Protein AF-A0A9E3XI10-F1 (afdb_monomer_lite)

Foldseek 3Di:
DPPDPDQDEDEWPQQLVLVLCLFPPLPFQNCVNVCTTCCNVQPPNGAYEYENDDPQQPDPPDPRHPHRDGLSLLSLLVQLLDDHHYDDYPCQAQWAWDADPVRPDIDTDQHCNLSNVLSNLCSVFARAADKAFQLVPFPKQKAWADPQPHHDDCVQFNSFKTWMKHCGDPPGFHKIKIFGQAAQTKMKIWTAADDNGRPAQKWDFSSPQDDDIWGCDPRRIIMDIGGHSGMTIIHHPQDFRQFWFFWDFDDDPVQADPVVLWGDPVCQVVVVEDQFAPQCDPPRVDPRRDGDPGQDPQFNYKKKKFWADPVCNPDDGPWIDIFTQGRNRITAHRNRDHTGTTPDGWDWTWMWIDDPPDDIDIDPGTTTGGRPDDDD

Structure (mmCIF, N/CA/C/O backbone):
data_AF-A0A9E3XI10-F1
#
_entry.id   AF-A0A9E3XI10-F1
#
loop_
_atom_site.group_PDB
_atom_site.id
_atom_site.type_symbol
_atom_site.label_atom_id
_atom_site.label_alt_id
_atom_site.label_comp_id
_atom_site.label_asym_id
_atom_site.label_entity_id
_atom_site.label_seq_id
_atom_site.pdbx_PDB_ins_code
_atom_site.Cartn_x
_atom_site.Cartn_y
_atom_site.Cartn_z
_atom_site.occupancy
_atom_site.B_iso_or_equiv
_atom_site.auth_seq_id
_atom_site.auth_comp_id
_atom_site.auth_asym_id
_atom_site.auth_atom_id
_atom_site.pdbx_PDB_model_num
ATOM 1 N N . ASN A 1 1 ? 25.723 -33.093 -8.032 1.00 36.31 1 ASN A N 1
ATOM 2 C CA . ASN A 1 1 ? 24.784 -33.332 -6.917 1.00 36.31 1 ASN A CA 1
ATOM 3 C C . ASN A 1 1 ? 25.160 -32.481 -5.718 1.00 36.31 1 ASN A C 1
ATOM 5 O O . ASN A 1 1 ? 25.974 -32.899 -4.908 1.00 36.31 1 ASN A O 1
ATOM 9 N N . LEU A 1 2 ? 24.595 -31.275 -5.626 1.00 36.84 2 LEU A N 1
ATOM 10 C CA . LEU A 1 2 ? 24.624 -30.453 -4.414 1.00 36.84 2 LEU A CA 1
ATOM 11 C C . LEU A 1 2 ? 23.559 -31.001 -3.451 1.00 36.84 2 LEU A C 1
ATOM 13 O O . LEU A 1 2 ? 22.459 -30.474 -3.360 1.00 36.84 2 LEU A O 1
ATOM 17 N N . SER A 1 3 ? 23.850 -32.119 -2.787 1.00 43.28 3 SER A N 1
ATOM 18 C CA . SER A 1 3 ? 22.946 -32.763 -1.823 1.00 43.28 3 SER A CA 1
ATOM 19 C C . SER A 1 3 ? 23.157 -32.225 -0.403 1.00 43.28 3 SER A C 1
ATOM 21 O O . SER A 1 3 ? 23.356 -32.988 0.541 1.00 43.28 3 SER A O 1
ATOM 23 N N . GLY A 1 4 ? 23.157 -30.900 -0.252 1.00 38.53 4 GLY A N 1
ATOM 24 C CA . GLY A 1 4 ? 23.108 -30.235 1.048 1.00 38.53 4 GLY A CA 1
ATOM 25 C C . GLY A 1 4 ? 21.675 -29.807 1.342 1.00 38.53 4 GLY A C 1
ATOM 26 O O . GLY A 1 4 ? 21.153 -28.937 0.658 1.00 38.53 4 GLY A O 1
ATOM 27 N N . SER A 1 5 ? 21.046 -30.398 2.361 1.00 44.84 5 SER A N 1
ATOM 28 C CA . SER A 1 5 ? 19.673 -30.120 2.836 1.00 44.84 5 SER A CA 1
ATOM 29 C C . SER A 1 5 ? 19.518 -28.741 3.509 1.00 44.84 5 SER A C 1
ATOM 31 O O . SER A 1 5 ? 18.862 -28.593 4.541 1.00 44.84 5 SER A O 1
ATOM 33 N N . ARG A 1 6 ? 20.154 -27.713 2.956 1.00 45.38 6 ARG A N 1
ATOM 34 C CA . ARG A 1 6 ? 19.951 -26.319 3.331 1.00 45.38 6 ARG A CA 1
ATOM 35 C C . ARG A 1 6 ? 19.653 -25.574 2.040 1.00 45.38 6 ARG A C 1
ATOM 37 O O . ARG A 1 6 ? 20.584 -25.410 1.253 1.00 45.38 6 ARG A O 1
ATOM 44 N N . PRO A 1 7 ? 18.395 -25.181 1.776 1.00 54.25 7 PRO A N 1
ATOM 45 C CA . PRO A 1 7 ? 18.111 -24.357 0.612 1.00 54.25 7 PRO A CA 1
ATOM 46 C C . PRO A 1 7 ? 18.984 -23.105 0.724 1.00 54.25 7 PRO A C 1
ATOM 48 O O . PRO A 1 7 ? 18.876 -22.359 1.697 1.00 54.25 7 PRO A O 1
ATOM 51 N N . MET A 1 8 ? 19.921 -22.930 -0.210 1.00 49.91 8 MET A N 1
ATOM 52 C CA . MET A 1 8 ? 20.654 -21.676 -0.303 1.00 49.91 8 MET A CA 1
ATOM 53 C C . MET A 1 8 ? 19.654 -20.621 -0.743 1.00 49.91 8 MET A C 1
ATOM 55 O O . MET A 1 8 ? 19.027 -20.759 -1.792 1.00 49.91 8 MET A O 1
ATOM 59 N N . THR A 1 9 ? 19.492 -19.600 0.085 1.00 66.00 9 THR A N 1
ATOM 60 C CA . THR A 1 9 ? 18.613 -18.480 -0.207 1.00 66.00 9 THR A CA 1
ATOM 61 C C . THR A 1 9 ? 19.435 -17.374 -0.856 1.00 66.00 9 THR A C 1
ATOM 63 O O . THR A 1 9 ? 20.422 -16.922 -0.277 1.00 66.00 9 THR A O 1
ATOM 66 N N . GLY A 1 10 ? 19.062 -16.961 -2.067 1.00 78.81 10 GLY A N 1
ATOM 67 C CA . GLY A 1 10 ? 19.699 -15.850 -2.777 1.00 78.81 10 GLY A CA 1
ATOM 68 C C . GLY A 1 10 ? 18.879 -14.567 -2.661 1.00 78.81 10 GLY A C 1
ATOM 69 O O . GLY A 1 10 ? 17.649 -14.624 -2.694 1.00 78.81 10 GLY A O 1
ATOM 70 N N . PHE A 1 11 ? 19.553 -13.420 -2.551 1.00 89.00 11 PHE A N 1
ATOM 71 C CA . PHE A 1 11 ? 18.906 -12.119 -2.728 1.00 89.00 11 PHE A CA 1
ATOM 72 C C . PHE A 1 11 ? 18.523 -11.920 -4.196 1.00 89.00 11 PHE A C 1
ATOM 74 O O . PHE A 1 11 ? 19.356 -12.080 -5.092 1.00 89.00 11 PHE A O 1
ATOM 81 N N . ASP A 1 12 ? 17.268 -11.558 -4.439 1.00 92.25 12 ASP A N 1
ATOM 82 C CA . ASP A 1 12 ? 16.704 -11.420 -5.780 1.00 92.25 12 ASP A CA 1
ATOM 83 C C . ASP A 1 12 ? 17.041 -10.062 -6.416 1.00 92.25 12 ASP A C 1
ATOM 85 O O . ASP A 1 12 ? 16.197 -9.177 -6.558 1.00 92.25 12 ASP A O 1
ATOM 89 N N . PHE A 1 13 ? 18.313 -9.880 -6.782 1.00 92.50 13 PHE A N 1
ATOM 90 C CA . PHE A 1 13 ? 18.765 -8.698 -7.523 1.00 92.50 13 PHE A CA 1
ATOM 91 C C . PHE A 1 13 ? 18.054 -8.512 -8.876 1.00 92.50 13 PHE A C 1
ATOM 93 O O . PHE A 1 13 ? 17.719 -7.370 -9.195 1.00 92.50 13 PHE A O 1
ATOM 100 N N . PRO A 1 14 ? 17.787 -9.568 -9.678 1.00 93.38 14 PRO A N 1
ATOM 101 C CA . PRO A 1 14 ? 17.002 -9.416 -10.900 1.00 93.38 14 PRO A CA 1
ATOM 102 C C . PRO A 1 14 ? 15.619 -8.804 -10.648 1.00 93.38 14 PRO A C 1
ATOM 104 O O . PRO A 1 14 ? 15.216 -7.908 -11.389 1.00 93.38 14 PRO A O 1
ATOM 107 N N . LEU A 1 15 ? 14.916 -9.228 -9.588 1.00 95.06 15 LEU A N 1
ATOM 108 C CA . LEU A 1 15 ? 13.649 -8.606 -9.204 1.00 95.06 15 LEU A CA 1
ATOM 109 C C . LEU A 1 15 ? 13.849 -7.158 -8.755 1.00 95.06 15 LEU A C 1
ATOM 111 O O . LEU A 1 15 ? 13.103 -6.292 -9.198 1.00 95.06 15 LEU A O 1
ATOM 115 N N . PHE A 1 16 ? 14.855 -6.880 -7.921 1.00 95.56 16 PHE A N 1
ATOM 116 C CA . PHE A 1 16 ? 15.160 -5.519 -7.473 1.00 95.56 16 PHE A CA 1
ATOM 117 C C . PHE A 1 16 ? 15.309 -4.540 -8.650 1.00 95.56 16 PHE A C 1
ATOM 119 O O . PHE A 1 16 ? 14.675 -3.486 -8.646 1.00 95.56 16 PHE A O 1
ATOM 126 N N . TYR A 1 17 ? 16.077 -4.891 -9.688 1.00 95.50 17 TYR A N 1
ATOM 127 C CA . TYR A 1 17 ? 16.241 -4.018 -10.856 1.00 95.50 17 TYR A CA 1
ATOM 128 C C . TYR A 1 17 ? 14.935 -3.819 -11.636 1.00 95.50 17 TYR A C 1
ATOM 130 O O . TYR A 1 17 ? 14.673 -2.717 -12.110 1.00 95.50 17 TYR A O 1
ATOM 138 N N . ALA A 1 18 ? 14.087 -4.845 -11.734 1.00 96.81 18 ALA A N 1
ATOM 139 C CA . ALA A 1 18 ? 12.782 -4.713 -12.377 1.00 96.81 18 ALA A CA 1
ATOM 140 C C . ALA A 1 18 ? 11.815 -3.832 -11.562 1.00 96.81 18 ALA A C 1
ATOM 142 O O . ALA A 1 18 ? 11.109 -3.000 -12.129 1.00 96.81 18 ALA A O 1
ATOM 143 N N . LEU A 1 19 ? 11.819 -3.962 -10.229 1.00 97.56 19 LEU A N 1
ATOM 144 C CA . LEU A 1 19 ? 11.053 -3.092 -9.331 1.00 97.56 19 LEU A CA 1
ATOM 145 C C . LEU A 1 19 ? 11.545 -1.647 -9.398 1.00 97.56 19 LEU A C 1
ATOM 147 O O . LEU A 1 19 ? 10.732 -0.728 -9.365 1.00 97.56 19 LEU A O 1
ATOM 151 N N . LYS A 1 20 ? 12.857 -1.438 -9.544 1.00 95.44 20 LYS A N 1
ATOM 152 C CA . LYS A 1 20 ? 13.411 -0.106 -9.767 1.00 95.44 20 LYS A CA 1
ATOM 153 C C . LYS A 1 20 ? 12.868 0.515 -11.051 1.00 95.44 20 LYS A C 1
ATOM 155 O O . LYS A 1 20 ? 12.393 1.645 -11.001 1.00 95.44 20 LYS A O 1
ATOM 160 N N . GLU A 1 21 ? 12.909 -0.202 -12.173 1.00 97.00 21 GLU A N 1
ATOM 161 C CA . GLU A 1 21 ? 12.341 0.302 -13.428 1.00 97.00 21 GLU A CA 1
ATOM 162 C C . GLU A 1 21 ? 10.844 0.611 -13.279 1.00 97.00 21 GLU A C 1
ATOM 164 O O . GLU A 1 21 ? 10.408 1.692 -13.659 1.00 97.00 21 GLU A O 1
ATOM 169 N N . MET A 1 22 ? 10.063 -0.266 -12.640 1.00 97.56 22 MET A N 1
ATOM 170 C CA . MET A 1 22 ? 8.644 -0.003 -12.361 1.00 97.56 22 MET A CA 1
ATOM 171 C C . MET A 1 22 ? 8.425 1.301 -11.582 1.00 97.56 22 MET A C 1
ATOM 173 O O . MET A 1 22 ? 7.494 2.050 -11.874 1.00 97.56 22 MET A O 1
ATOM 177 N N . CYS A 1 23 ? 9.247 1.547 -10.567 1.00 96.25 23 CYS A N 1
ATOM 178 C CA . CYS A 1 23 ? 9.077 2.669 -9.656 1.00 96.25 23 CYS A CA 1
ATOM 179 C C . CYS A 1 23 ? 9.590 4.002 -10.222 1.00 96.25 23 CYS A C 1
ATOM 181 O O . CYS A 1 23 ? 8.925 5.028 -10.057 1.00 96.25 23 CYS A O 1
ATOM 183 N N . ASP A 1 24 ? 10.757 3.988 -10.873 1.00 94.44 24 ASP A N 1
ATOM 184 C CA . ASP A 1 24 ? 11.492 5.192 -11.277 1.00 94.44 24 ASP A CA 1
ATOM 185 C C . ASP A 1 24 ? 11.338 5.548 -12.762 1.00 94.44 24 ASP A C 1
ATOM 187 O O . ASP A 1 24 ? 11.546 6.704 -13.133 1.00 94.44 24 ASP A O 1
ATOM 191 N N . ASN A 1 25 ? 10.980 4.591 -13.623 1.00 95.25 25 ASN A N 1
ATOM 192 C CA . ASN A 1 25 ? 10.837 4.806 -15.061 1.00 95.25 25 ASN A CA 1
ATOM 193 C C . ASN A 1 25 ? 9.353 4.836 -15.456 1.00 95.25 25 ASN A C 1
ATOM 195 O O . ASN A 1 25 ? 8.700 3.806 -15.617 1.00 95.25 25 ASN A O 1
ATOM 199 N N . SER A 1 26 ? 8.823 6.038 -15.699 1.00 91.62 26 SER A N 1
ATOM 200 C CA . SER A 1 26 ? 7.421 6.244 -16.101 1.00 91.62 26 SER A CA 1
ATOM 201 C C . SER A 1 26 ? 7.040 5.553 -17.419 1.00 91.62 26 SER A C 1
ATOM 203 O O . SER A 1 26 ? 5.854 5.319 -17.674 1.00 91.62 26 SER A O 1
ATOM 205 N N . GLY A 1 27 ? 8.022 5.201 -18.256 1.00 93.81 27 GLY A N 1
ATOM 206 C CA . GLY A 1 27 ? 7.844 4.466 -19.507 1.00 93.81 27 GLY A CA 1
ATOM 207 C C . GLY A 1 27 ? 7.869 2.943 -19.362 1.00 93.81 27 GLY A C 1
ATOM 208 O O . GLY A 1 27 ? 7.597 2.258 -20.346 1.00 93.81 27 GLY A O 1
ATOM 209 N N . TYR A 1 28 ? 8.172 2.403 -18.178 1.00 96.38 28 TYR A N 1
ATOM 210 C CA . TYR A 1 28 ? 8.256 0.959 -17.972 1.00 96.38 28 TYR A CA 1
ATOM 211 C C . TYR A 1 28 ? 6.901 0.272 -18.202 1.00 96.38 28 TYR A C 1
ATOM 213 O O . TYR A 1 28 ? 5.849 0.765 -17.778 1.00 96.38 28 TYR A O 1
ATOM 221 N N . ASP A 1 29 ? 6.940 -0.876 -18.884 1.00 96.88 29 ASP A N 1
ATOM 222 C CA . ASP A 1 29 ? 5.800 -1.779 -19.033 1.00 96.88 29 ASP A CA 1
ATOM 223 C C . ASP A 1 29 ? 5.792 -2.758 -17.858 1.00 96.88 29 ASP A C 1
ATOM 225 O O . ASP A 1 29 ? 6.605 -3.685 -17.790 1.00 96.88 29 ASP A O 1
ATOM 229 N N . ILE A 1 30 ? 4.857 -2.559 -16.927 1.00 97.00 30 ILE A N 1
ATOM 230 C CA . ILE A 1 30 ? 4.807 -3.318 -15.672 1.00 97.00 30 ILE A CA 1
ATOM 231 C C . ILE A 1 30 ? 4.579 -4.822 -15.882 1.00 97.00 30 ILE A C 1
ATOM 233 O O . ILE A 1 30 ? 4.886 -5.631 -15.005 1.00 97.00 30 ILE A O 1
ATOM 237 N N . ARG A 1 31 ? 4.098 -5.245 -17.057 1.00 94.88 31 ARG A N 1
ATOM 238 C CA . ARG A 1 31 ? 3.932 -6.670 -17.382 1.00 94.88 31 ARG A CA 1
ATOM 239 C C . ARG A 1 31 ? 5.270 -7.406 -17.453 1.00 94.88 31 ARG A C 1
ATOM 241 O O . ARG A 1 31 ? 5.303 -8.617 -17.260 1.00 94.88 31 ARG A O 1
ATOM 248 N N . GLY A 1 32 ? 6.387 -6.688 -17.605 1.00 95.12 32 GLY A N 1
ATOM 249 C CA . GLY A 1 32 ? 7.729 -7.254 -17.434 1.00 95.12 32 GLY A CA 1
ATOM 250 C C . GLY A 1 32 ? 7.936 -7.945 -16.077 1.00 95.12 32 GLY A C 1
ATOM 251 O O . GLY A 1 32 ? 8.740 -8.873 -15.976 1.00 95.12 32 GLY A O 1
ATOM 252 N N . LEU A 1 33 ? 7.157 -7.577 -15.051 1.00 95.69 33 LEU A N 1
ATOM 253 C CA . LEU A 1 33 ? 7.197 -8.216 -13.736 1.00 95.69 33 LEU A CA 1
ATOM 254 C C . LEU A 1 33 ? 6.604 -9.629 -13.699 1.00 95.69 33 LEU A C 1
ATOM 256 O O . LEU A 1 33 ? 6.873 -10.359 -12.748 1.00 95.69 33 LEU A O 1
ATOM 260 N N . HIS A 1 34 ? 5.824 -10.057 -14.701 1.00 93.69 34 HIS A N 1
ATOM 261 C CA . HIS A 1 34 ? 5.280 -11.426 -14.753 1.00 93.69 34 HIS A CA 1
ATOM 262 C C . HIS A 1 34 ? 6.377 -12.493 -14.745 1.00 93.69 34 HIS A C 1
ATOM 264 O O . HIS A 1 34 ? 6.175 -13.583 -14.216 1.00 93.69 34 HIS A O 1
ATOM 270 N N . SER A 1 35 ? 7.538 -12.161 -15.306 1.00 90.94 35 SER A N 1
ATOM 271 C CA . SER A 1 35 ? 8.701 -13.040 -15.419 1.00 90.94 35 SER A CA 1
ATOM 272 C C . SER A 1 35 ? 9.944 -12.496 -14.710 1.00 90.94 35 SER A C 1
ATOM 274 O O . SER A 1 35 ? 11.033 -13.033 -14.903 1.00 90.94 35 SER A O 1
ATOM 276 N N . ALA A 1 36 ? 9.818 -11.424 -13.921 1.00 92.38 36 ALA A N 1
ATOM 277 C CA . ALA A 1 36 ? 10.952 -10.832 -13.222 1.00 92.38 36 ALA A CA 1
ATOM 278 C C . ALA A 1 36 ? 11.334 -11.631 -11.969 1.00 92.38 36 ALA A C 1
ATOM 280 O O . ALA A 1 36 ? 10.481 -12.145 -11.246 1.00 92.38 36 ALA A O 1
ATOM 281 N N . GLY A 1 37 ? 12.634 -11.664 -11.684 1.00 89.56 37 GLY A N 1
ATOM 282 C CA . GLY A 1 37 ? 13.175 -12.279 -10.479 1.00 89.56 37 GLY A CA 1
ATOM 283 C C . GLY A 1 37 ? 13.562 -13.746 -10.618 1.00 89.56 37 GLY A C 1
ATOM 284 O O . GLY A 1 37 ? 13.490 -14.358 -11.684 1.00 89.56 37 GLY A O 1
ATOM 285 N N . LEU A 1 38 ? 13.996 -14.321 -9.503 1.00 87.50 38 LEU A N 1
ATOM 286 C CA . LEU A 1 38 ? 14.421 -15.715 -9.409 1.00 87.50 38 LEU A CA 1
ATOM 287 C C . LEU A 1 38 ? 13.230 -16.669 -9.258 1.00 87.50 38 LEU A C 1
ATOM 289 O O . LEU A 1 38 ? 13.326 -17.828 -9.661 1.00 87.50 38 LEU A O 1
ATOM 293 N N . TYR A 1 39 ? 12.099 -16.206 -8.714 1.00 85.06 39 TYR A N 1
ATOM 294 C CA . TYR A 1 39 ? 10.929 -17.065 -8.506 1.00 85.06 39 TYR A CA 1
ATOM 295 C C . TYR A 1 39 ? 10.365 -17.648 -9.817 1.00 85.06 39 TYR A C 1
ATOM 297 O O . TYR A 1 39 ? 10.202 -18.866 -9.875 1.00 85.06 39 TYR A O 1
ATOM 305 N N . PRO A 1 40 ? 10.145 -16.877 -10.903 1.00 82.38 40 PRO A N 1
ATOM 306 C CA . PRO A 1 40 ? 9.696 -17.453 -12.176 1.00 82.38 40 PRO A CA 1
ATOM 307 C C . PRO A 1 40 ? 10.689 -18.447 -12.802 1.00 82.38 40 PRO A C 1
ATOM 309 O O . PRO A 1 40 ? 10.275 -19.335 -13.542 1.00 82.38 40 PRO A O 1
ATOM 312 N N . LEU A 1 41 ? 11.989 -18.318 -12.507 1.00 78.88 41 LEU A N 1
ATOM 313 C CA . LEU A 1 41 ? 13.039 -19.181 -13.063 1.00 78.88 41 LEU A CA 1
ATOM 314 C C . LEU A 1 41 ? 13.137 -20.540 -12.360 1.00 78.88 41 LEU A C 1
ATOM 316 O O . LEU A 1 41 ? 13.444 -21.542 -13.002 1.00 78.88 41 LEU A O 1
ATOM 320 N N . TYR A 1 42 ? 12.904 -20.576 -11.048 1.00 77.50 42 TYR A N 1
ATOM 321 C CA . TYR A 1 42 ? 13.177 -21.758 -10.221 1.00 77.50 42 TYR A CA 1
ATOM 322 C C . TYR A 1 42 ? 11.957 -22.275 -9.437 1.00 77.50 42 TYR A C 1
ATOM 324 O O . TYR A 1 42 ? 12.013 -23.352 -8.836 1.00 77.50 42 TYR A O 1
ATOM 332 N N . GLY A 1 43 ? 10.845 -21.537 -9.449 1.00 71.50 43 GLY A N 1
ATOM 333 C CA . GLY A 1 43 ? 9.596 -21.884 -8.778 1.00 71.50 43 GLY A CA 1
ATOM 334 C C . GLY A 1 43 ? 9.732 -22.025 -7.260 1.00 71.50 43 GLY A C 1
ATOM 335 O O . GLY A 1 43 ? 10.608 -21.446 -6.621 1.00 71.50 43 GLY A O 1
ATOM 336 N N . SER A 1 44 ? 8.865 -22.847 -6.665 1.00 64.50 44 SER A N 1
ATOM 337 C CA . SER A 1 44 ? 8.853 -23.139 -5.223 1.00 64.50 44 SER A CA 1
ATOM 338 C C . SER A 1 44 ? 10.014 -24.026 -4.744 1.00 64.50 44 SER A C 1
ATOM 340 O O . SER A 1 44 ? 10.059 -24.384 -3.570 1.00 64.50 44 SER A O 1
ATOM 342 N N . GLY A 1 45 ? 10.929 -24.426 -5.638 1.00 58.62 45 GLY A N 1
ATOM 343 C CA . GLY A 1 45 ? 12.057 -25.316 -5.339 1.00 58.62 45 GLY A CA 1
ATOM 344 C C . GLY A 1 45 ? 13.266 -24.627 -4.696 1.00 58.62 45 GLY A C 1
ATOM 345 O O . GLY A 1 45 ? 14.200 -25.309 -4.274 1.00 58.62 45 GLY A O 1
ATOM 346 N N . VAL A 1 46 ? 13.260 -23.295 -4.602 1.00 63.50 46 VAL A N 1
ATOM 347 C CA . VAL A 1 46 ? 14.311 -22.492 -3.963 1.00 63.50 46 VAL A CA 1
ATOM 348 C C . VAL A 1 46 ? 13.701 -21.441 -3.048 1.00 63.50 46 VAL A C 1
ATOM 350 O O . VAL A 1 46 ? 12.690 -20.817 -3.368 1.00 63.50 46 VAL A O 1
ATOM 353 N N . ASN A 1 47 ? 14.350 -21.207 -1.909 1.00 72.06 47 ASN A N 1
ATOM 354 C CA . ASN A 1 47 ? 14.037 -20.045 -1.092 1.00 72.06 47 ASN A CA 1
ATOM 355 C C . ASN A 1 47 ? 14.629 -18.814 -1.785 1.00 72.06 47 ASN A C 1
ATOM 357 O O . ASN A 1 47 ? 15.839 -18.727 -1.983 1.00 72.06 47 ASN A O 1
ATOM 361 N N . VAL A 1 48 ? 13.779 -17.867 -2.164 1.00 85.19 48 VAL A N 1
ATOM 362 C CA . VAL A 1 48 ? 14.188 -16.587 -2.752 1.00 85.19 48 VAL A CA 1
ATOM 363 C C . VAL A 1 48 ? 13.974 -15.502 -1.707 1.00 85.19 48 VAL A C 1
ATOM 365 O O . VAL A 1 48 ? 12.875 -15.399 -1.163 1.00 85.19 48 VAL A O 1
ATOM 368 N N . THR A 1 49 ? 15.000 -14.698 -1.426 1.00 89.44 49 THR A N 1
ATOM 369 C CA . THR A 1 49 ? 14.852 -13.507 -0.584 1.00 89.44 49 THR A CA 1
ATOM 370 C C . THR A 1 49 ? 14.643 -12.291 -1.469 1.00 89.44 49 THR A C 1
ATOM 372 O O . THR A 1 49 ? 15.566 -11.826 -2.137 1.00 89.44 49 THR A O 1
ATOM 375 N N . THR A 1 50 ? 13.432 -11.751 -1.454 1.00 92.81 50 THR A N 1
ATOM 376 C CA . THR A 1 50 ? 13.078 -10.530 -2.178 1.00 92.81 50 THR A CA 1
ATOM 377 C C . THR A 1 50 ? 13.326 -9.315 -1.289 1.00 92.81 50 THR A C 1
ATOM 379 O O . THR A 1 50 ? 13.071 -9.353 -0.085 1.00 92.81 50 THR A O 1
ATOM 382 N N . PHE A 1 51 ? 13.819 -8.221 -1.858 1.00 94.94 51 PHE A N 1
ATOM 383 C CA . PHE A 1 51 ? 14.113 -6.992 -1.124 1.00 94.94 51 PHE A CA 1
ATOM 384 C C . PHE A 1 51 ? 13.872 -5.775 -2.019 1.00 94.94 51 PHE A C 1
ATOM 386 O O . PHE A 1 51 ? 13.895 -5.893 -3.243 1.00 94.94 51 PHE A O 1
ATOM 393 N N . VAL A 1 52 ? 13.641 -4.619 -1.396 1.00 95.00 52 VAL A N 1
ATOM 394 C CA . VAL A 1 52 ? 13.514 -3.331 -2.097 1.00 95.00 52 VAL A CA 1
ATOM 395 C C . VAL A 1 52 ? 14.810 -2.539 -1.989 1.00 95.00 52 VAL A C 1
ATOM 397 O O . VAL A 1 52 ? 15.337 -2.089 -2.994 1.00 95.00 52 VAL A O 1
ATOM 400 N N . HIS A 1 53 ? 15.373 -2.437 -0.787 1.00 93.00 53 HIS A N 1
ATOM 401 C CA . HIS A 1 53 ? 16.683 -1.845 -0.548 1.00 93.00 53 HIS A CA 1
ATOM 402 C C . HIS A 1 53 ? 17.514 -2.688 0.416 1.00 93.00 53 HIS A C 1
ATOM 404 O O . HIS A 1 53 ? 17.016 -3.551 1.138 1.00 93.00 53 HIS A O 1
ATOM 410 N N . ASN A 1 54 ? 18.812 -2.417 0.420 1.00 89.75 54 ASN A N 1
ATOM 411 C CA . ASN A 1 54 ? 19.764 -2.852 1.425 1.00 89.75 54 ASN A CA 1
ATOM 412 C C . ASN A 1 54 ? 20.845 -1.767 1.571 1.00 89.75 54 ASN A C 1
ATOM 414 O O . ASN A 1 54 ? 20.851 -0.777 0.840 1.00 89.75 54 ASN A O 1
ATOM 418 N N . HIS A 1 55 ? 21.784 -1.959 2.490 1.00 86.00 55 HIS A N 1
ATOM 419 C CA . HIS A 1 55 ? 22.843 -0.985 2.757 1.00 86.00 55 HIS A CA 1
ATOM 420 C C . HIS A 1 55 ? 23.793 -0.718 1.570 1.00 86.00 55 HIS A C 1
ATOM 422 O O . HIS A 1 55 ? 24.448 0.327 1.564 1.00 86.00 55 HIS A O 1
ATOM 428 N N . ASP A 1 56 ? 23.847 -1.622 0.586 1.00 83.19 56 ASP A N 1
ATOM 429 C CA . ASP A 1 56 ? 24.690 -1.522 -0.608 1.00 83.19 56 ASP A CA 1
ATOM 430 C C . ASP A 1 56 ? 23.996 -0.812 -1.773 1.00 83.19 56 ASP A C 1
ATOM 432 O O . ASP A 1 56 ? 24.673 -0.222 -2.607 1.00 83.19 56 ASP A O 1
ATOM 436 N N . VAL A 1 57 ? 22.663 -0.835 -1.861 1.00 85.88 57 VAL A N 1
ATOM 437 C CA . VAL A 1 57 ? 21.920 -0.105 -2.910 1.00 85.88 57 VAL A CA 1
ATOM 438 C C . VAL A 1 57 ? 21.368 1.235 -2.418 1.00 85.88 57 VAL A C 1
ATOM 440 O O . VAL A 1 57 ? 21.152 2.137 -3.222 1.00 85.88 57 VAL A O 1
ATOM 443 N N . PHE A 1 58 ? 21.182 1.398 -1.104 1.00 78.12 58 PHE A N 1
ATOM 444 C CA . PHE A 1 58 ? 20.536 2.548 -0.465 1.00 78.12 58 PHE A CA 1
ATOM 445 C C . PHE A 1 58 ? 21.445 3.779 -0.307 1.00 78.12 58 PHE A C 1
ATOM 447 O O . PHE A 1 58 ? 21.652 4.282 0.795 1.00 78.12 58 PHE A O 1
ATOM 454 N N . ARG A 1 59 ? 22.048 4.295 -1.378 1.00 73.38 59 ARG A N 1
ATOM 455 C CA . ARG A 1 59 ? 22.790 5.567 -1.290 1.00 73.38 59 ARG A CA 1
ATOM 456 C C . ARG A 1 59 ? 22.632 6.369 -2.581 1.00 73.38 59 ARG A C 1
ATOM 458 O O . ARG A 1 59 ? 23.000 5.870 -3.629 1.00 73.38 59 ARG A O 1
ATOM 465 N N . PRO A 1 60 ? 22.127 7.607 -2.548 1.00 66.69 60 PRO A N 1
ATOM 466 C CA . PRO A 1 60 ? 21.955 8.398 -3.770 1.00 66.69 60 PRO A CA 1
ATOM 467 C C . PRO A 1 60 ? 23.225 9.154 -4.216 1.00 66.69 60 PRO A C 1
ATOM 469 O O . PRO A 1 60 ? 23.206 9.810 -5.249 1.00 66.69 60 PRO A O 1
ATOM 472 N N . TYR A 1 61 ? 24.320 9.079 -3.451 1.00 64.88 61 TYR A N 1
ATOM 473 C CA . TYR A 1 61 ? 25.486 9.975 -3.580 1.00 64.88 61 TYR A CA 1
ATOM 474 C C . TYR A 1 61 ? 26.616 9.475 -4.475 1.00 64.88 61 TYR A C 1
ATOM 476 O O . TYR A 1 61 ? 27.596 10.180 -4.700 1.00 64.88 61 TYR A O 1
ATOM 484 N N . THR A 1 62 ? 26.552 8.231 -4.942 1.00 63.62 62 THR A N 1
ATOM 485 C CA . THR A 1 62 ? 27.580 7.705 -5.841 1.00 63.62 62 THR A CA 1
ATOM 486 C C . THR A 1 62 ? 26.923 6.964 -6.988 1.00 63.62 62 THR A C 1
ATOM 488 O O . THR A 1 62 ? 25.887 6.326 -6.823 1.00 63.62 62 THR A O 1
ATOM 491 N N . SER A 1 63 ? 27.562 7.000 -8.153 1.00 62.94 63 SER A N 1
ATOM 492 C CA . SER A 1 63 ? 27.125 6.267 -9.345 1.00 62.94 63 SER A CA 1
ATOM 493 C C . SER A 1 63 ? 27.174 4.739 -9.190 1.00 62.94 63 SER A C 1
ATOM 495 O O . SER A 1 63 ? 26.683 4.028 -10.062 1.00 62.94 63 SER A O 1
ATOM 497 N N . ALA A 1 64 ? 27.764 4.225 -8.104 1.00 63.72 64 ALA A N 1
ATOM 498 C CA . ALA A 1 64 ? 27.820 2.797 -7.795 1.00 63.72 64 ALA A CA 1
ATOM 499 C C . ALA A 1 64 ? 26.575 2.292 -7.043 1.00 63.72 64 ALA A C 1
ATOM 501 O O . ALA A 1 64 ? 26.351 1.084 -6.972 1.00 63.72 64 ALA A O 1
ATOM 502 N N . HIS A 1 65 ? 25.771 3.197 -6.486 1.00 75.38 65 HIS A N 1
ATOM 503 C CA . HIS A 1 65 ? 24.575 2.881 -5.718 1.00 75.38 65 HIS A CA 1
ATOM 504 C C . HIS A 1 65 ? 23.334 3.276 -6.519 1.00 75.38 65 HIS A C 1
ATOM 506 O O . HIS A 1 65 ? 23.324 4.290 -7.212 1.00 75.38 65 HIS A O 1
ATOM 512 N N . ASN A 1 66 ? 22.292 2.447 -6.467 1.00 79.81 66 ASN A N 1
ATOM 513 C CA . ASN A 1 66 ? 21.163 2.576 -7.384 1.00 79.81 66 ASN A CA 1
ATOM 514 C C . ASN A 1 66 ? 19.810 2.450 -6.669 1.00 79.81 66 ASN A C 1
ATOM 516 O O . ASN A 1 66 ? 19.060 1.524 -6.975 1.00 79.81 66 ASN A O 1
ATOM 520 N N . PRO A 1 67 ? 19.495 3.327 -5.698 1.00 88.69 67 PRO A N 1
ATOM 521 C CA . PRO A 1 67 ? 18.255 3.224 -4.940 1.00 88.69 67 PRO A CA 1
ATOM 522 C C . PRO A 1 67 ? 17.038 3.479 -5.835 1.00 88.69 67 PRO A C 1
ATOM 524 O O . PRO A 1 67 ? 17.123 4.203 -6.828 1.00 88.69 67 PRO A O 1
ATOM 527 N N . ILE A 1 68 ? 15.907 2.897 -5.461 1.00 91.25 68 ILE A N 1
ATOM 528 C CA . ILE A 1 68 ? 14.575 3.311 -5.888 1.00 91.25 68 ILE A CA 1
ATOM 529 C C . ILE A 1 68 ? 14.255 4.635 -5.193 1.00 91.25 68 ILE A C 1
ATOM 531 O O . ILE A 1 68 ? 14.316 4.725 -3.965 1.00 91.25 68 ILE A O 1
ATOM 535 N N . V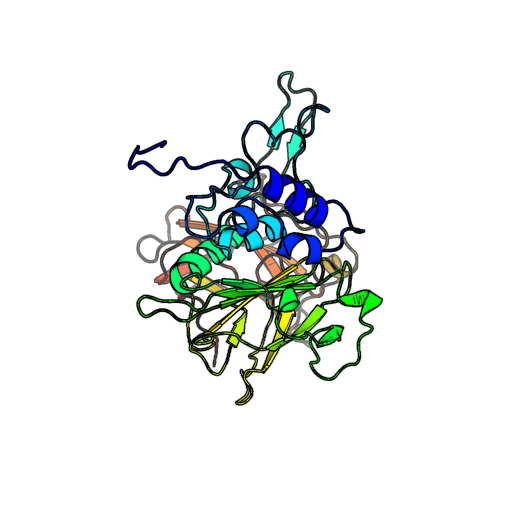AL A 1 69 ? 13.935 5.669 -5.967 1.00 86.81 69 VAL A N 1
ATOM 536 C CA . VAL A 1 69 ? 13.761 7.037 -5.443 1.00 86.81 69 VAL A CA 1
ATOM 537 C C . VAL A 1 69 ? 12.325 7.541 -5.550 1.00 86.81 69 VAL A C 1
ATOM 539 O O . VAL A 1 69 ? 11.933 8.416 -4.782 1.00 86.81 69 VAL A O 1
ATOM 542 N N . ASN A 1 70 ? 11.522 6.960 -6.437 1.00 89.38 70 ASN A N 1
ATOM 543 C CA . ASN A 1 70 ? 10.111 7.276 -6.618 1.00 89.38 70 ASN A CA 1
ATOM 544 C C . ASN A 1 70 ? 9.240 6.068 -6.268 1.00 89.38 70 ASN A C 1
ATOM 546 O O . ASN A 1 70 ? 9.683 4.930 -6.355 1.00 89.38 70 ASN A O 1
ATOM 550 N N . ASN A 1 71 ? 7.983 6.308 -5.881 1.00 91.75 71 ASN A N 1
ATOM 551 C CA . ASN A 1 71 ? 6.941 5.276 -5.764 1.00 91.75 71 ASN A CA 1
ATOM 552 C C . ASN A 1 71 ? 7.346 4.015 -4.966 1.00 91.75 71 ASN A C 1
ATOM 554 O O . ASN A 1 71 ? 6.851 2.919 -5.224 1.00 91.75 71 ASN A O 1
ATOM 558 N N . LEU A 1 72 ? 8.226 4.165 -3.969 1.00 92.62 72 LEU A N 1
ATOM 559 C CA . LEU A 1 72 ? 8.844 3.066 -3.214 1.00 92.62 72 LEU A CA 1
ATOM 560 C C . LEU A 1 72 ? 7.821 2.083 -2.617 1.00 92.62 72 LEU A C 1
ATOM 562 O O . LEU A 1 72 ? 8.075 0.881 -2.528 1.00 92.62 72 LEU A O 1
ATOM 566 N N . ALA A 1 73 ? 6.640 2.583 -2.247 1.00 94.06 73 ALA A N 1
ATOM 567 C CA . ALA A 1 73 ? 5.554 1.774 -1.709 1.00 94.06 73 ALA A CA 1
ATOM 568 C C . ALA A 1 73 ? 5.054 0.695 -2.692 1.00 94.06 73 ALA A C 1
ATOM 570 O O . ALA A 1 73 ? 4.663 -0.382 -2.243 1.00 94.06 73 ALA A O 1
ATOM 571 N N . LEU A 1 74 ? 5.131 0.923 -4.013 1.00 97.56 74 LEU A N 1
ATOM 572 C CA . LEU A 1 74 ? 4.761 -0.074 -5.028 1.00 97.56 74 LEU A CA 1
ATOM 573 C C . LEU A 1 74 ? 5.670 -1.310 -4.964 1.00 97.56 74 LEU A C 1
ATOM 575 O O . LEU A 1 74 ? 5.197 -2.443 -5.059 1.00 97.56 74 LEU A O 1
ATOM 579 N N . ALA A 1 75 ? 6.976 -1.106 -4.758 1.00 97.75 75 ALA A N 1
ATOM 580 C CA . ALA A 1 75 ? 7.940 -2.197 -4.641 1.00 97.75 75 ALA A CA 1
ATOM 581 C C . ALA A 1 75 ? 7.687 -3.048 -3.384 1.00 97.75 75 ALA A C 1
ATOM 583 O O . ALA A 1 75 ? 7.747 -4.277 -3.448 1.00 97.75 75 ALA A O 1
ATOM 584 N N . TYR A 1 76 ? 7.337 -2.411 -2.260 1.00 98.06 76 TYR A N 1
ATOM 585 C CA . TYR A 1 76 ? 6.940 -3.123 -1.041 1.00 98.06 76 TYR A CA 1
ATOM 586 C C . TYR A 1 76 ? 5.617 -3.872 -1.202 1.00 98.06 76 TYR A C 1
ATOM 588 O O . TYR A 1 76 ? 5.526 -5.018 -0.760 1.00 98.06 76 TYR A O 1
ATOM 596 N N . ALA A 1 77 ? 4.625 -3.272 -1.869 1.00 98.12 77 ALA A N 1
ATOM 597 C CA . ALA A 1 77 ? 3.365 -3.940 -2.186 1.00 98.12 77 ALA A CA 1
ATOM 598 C C . ALA A 1 77 ? 3.602 -5.229 -2.980 1.00 98.12 77 ALA A C 1
ATOM 600 O O . ALA A 1 77 ? 3.021 -6.261 -2.646 1.00 98.12 77 ALA A O 1
ATOM 601 N N . PHE A 1 78 ? 4.518 -5.206 -3.954 1.00 98.12 78 PHE A N 1
ATOM 602 C CA . PHE A 1 78 ? 4.929 -6.399 -4.692 1.00 98.12 78 PHE A CA 1
ATOM 603 C C . PHE A 1 78 ? 5.572 -7.439 -3.763 1.00 98.12 78 PHE A C 1
ATOM 605 O O . PHE A 1 78 ? 5.016 -8.510 -3.536 1.00 98.12 78 PHE A O 1
ATOM 612 N N . ILE A 1 79 ? 6.718 -7.142 -3.140 1.00 96.56 79 ILE A N 1
ATOM 613 C CA . ILE A 1 79 ? 7.453 -8.189 -2.407 1.00 96.56 79 ILE A CA 1
ATOM 614 C C . ILE A 1 79 ? 6.666 -8.766 -1.215 1.00 96.56 79 ILE A C 1
ATOM 616 O O . ILE A 1 79 ? 6.862 -9.927 -0.860 1.00 96.56 79 ILE A O 1
ATOM 620 N N . LEU A 1 80 ? 5.757 -7.991 -0.608 1.00 96.56 80 LEU A N 1
ATOM 621 C CA . LEU A 1 80 ? 4.943 -8.441 0.524 1.00 96.56 80 LEU A CA 1
ATOM 622 C C . LEU A 1 80 ? 3.687 -9.219 0.109 1.00 96.56 80 LEU A C 1
ATOM 624 O O . LEU A 1 80 ? 3.167 -9.964 0.939 1.00 96.56 80 LEU A O 1
ATOM 628 N N . THR A 1 81 ? 3.247 -9.153 -1.149 1.00 96.12 81 THR A N 1
ATOM 629 C CA . THR A 1 81 ? 2.103 -9.941 -1.662 1.00 96.12 81 THR A CA 1
ATOM 630 C C . THR A 1 81 ? 2.531 -11.156 -2.499 1.00 96.12 81 THR A C 1
ATOM 632 O O . THR A 1 81 ? 1.740 -12.073 -2.745 1.00 96.12 81 THR A O 1
ATOM 635 N N . HIS A 1 82 ? 3.816 -11.250 -2.847 1.00 93.25 82 HIS A N 1
ATOM 636 C CA . HIS A 1 82 ? 4.364 -12.329 -3.671 1.00 93.25 82 HIS A CA 1
ATOM 637 C C . HIS A 1 82 ? 5.026 -13.462 -2.863 1.00 93.25 82 HIS A C 1
ATOM 639 O O . HIS A 1 82 ? 5.311 -13.316 -1.663 1.00 93.25 82 HIS A O 1
ATOM 645 N N . PRO A 1 83 ? 5.244 -14.636 -3.493 1.00 89.44 83 PRO A N 1
ATOM 646 C CA . PRO A 1 83 ? 6.051 -15.717 -2.930 1.00 89.44 83 PRO A CA 1
ATOM 647 C C . PRO A 1 83 ? 7.498 -15.297 -2.638 1.00 89.44 83 PRO A C 1
ATOM 649 O O . PRO A 1 83 ? 8.029 -14.379 -3.254 1.00 89.44 83 PRO A O 1
ATOM 652 N N . GLY A 1 84 ? 8.150 -16.020 -1.725 1.00 86.38 84 GLY A N 1
ATOM 653 C CA . GLY A 1 84 ? 9.517 -15.737 -1.276 1.00 86.38 84 GLY A CA 1
ATOM 654 C C . GLY A 1 84 ? 9.568 -15.139 0.129 1.00 86.38 84 GLY A C 1
ATOM 655 O O . GLY A 1 84 ? 8.543 -14.939 0.780 1.00 86.38 84 GLY A O 1
ATOM 656 N N . THR A 1 85 ? 10.770 -14.887 0.632 1.00 87.69 85 THR A N 1
ATOM 657 C CA . THR A 1 85 ? 11.003 -14.235 1.924 1.00 87.69 85 THR A CA 1
ATOM 658 C C . THR A 1 85 ? 11.263 -12.751 1.691 1.00 87.69 85 THR A C 1
ATOM 660 O O . THR A 1 85 ? 12.347 -12.364 1.261 1.00 87.69 85 THR A O 1
ATOM 663 N N . ALA A 1 86 ? 10.265 -11.915 1.975 1.00 91.75 86 ALA A N 1
ATOM 664 C CA . ALA A 1 86 ? 10.385 -10.468 1.856 1.00 91.75 86 ALA A CA 1
ATOM 665 C C . ALA A 1 86 ? 11.287 -9.885 2.954 1.00 91.75 86 ALA A C 1
ATOM 667 O O . ALA A 1 86 ? 11.103 -10.172 4.136 1.00 91.75 86 ALA A O 1
ATOM 668 N N . THR A 1 87 ? 12.239 -9.042 2.562 1.00 93.31 87 THR A N 1
ATOM 669 C CA . THR A 1 87 ? 13.118 -8.295 3.467 1.00 93.31 87 THR A CA 1
ATOM 670 C C . THR A 1 87 ? 12.702 -6.834 3.501 1.00 93.31 87 THR A C 1
ATOM 672 O O . THR A 1 87 ? 12.636 -6.180 2.461 1.00 93.31 87 THR A O 1
ATOM 675 N N . ILE A 1 88 ? 12.462 -6.323 4.708 1.00 93.50 88 ILE A N 1
ATOM 676 C CA . ILE A 1 88 ? 12.183 -4.908 4.952 1.00 93.50 88 ILE A CA 1
ATOM 677 C C . ILE A 1 88 ? 13.474 -4.213 5.352 1.00 93.50 88 ILE A C 1
ATOM 679 O O . ILE A 1 88 ? 14.187 -4.669 6.248 1.00 93.50 88 ILE A O 1
ATOM 683 N N . PHE A 1 89 ? 13.770 -3.102 4.689 1.00 94.31 89 PHE A N 1
ATOM 684 C CA . PHE A 1 89 ? 14.950 -2.315 4.985 1.00 94.31 89 PHE A CA 1
ATOM 685 C C . PHE A 1 89 ? 14.645 -1.250 6.041 1.00 94.31 89 PHE A C 1
ATOM 687 O O . PHE A 1 89 ? 13.655 -0.527 5.951 1.00 94.31 89 PHE A O 1
ATOM 694 N N . TYR A 1 90 ? 15.499 -1.157 7.061 1.00 88.62 90 TYR A N 1
ATOM 695 C CA . TYR A 1 90 ? 15.254 -0.317 8.237 1.00 88.62 90 TYR A CA 1
ATOM 696 C C . TYR A 1 90 ? 15.022 1.170 7.884 1.00 88.62 90 TYR A C 1
ATOM 698 O O . TYR A 1 90 ? 14.016 1.721 8.331 1.00 88.62 90 TYR A O 1
ATOM 706 N N . PRO A 1 91 ? 15.871 1.818 7.060 1.00 89.44 91 PRO A N 1
ATOM 707 C CA . PRO A 1 91 ? 15.620 3.175 6.574 1.00 89.44 91 PRO A CA 1
ATOM 708 C C . PRO A 1 91 ? 14.299 3.377 5.834 1.00 89.44 91 PRO A C 1
ATOM 710 O O . PRO A 1 91 ? 13.620 4.360 6.103 1.00 89.44 91 PRO A O 1
ATOM 713 N N . ASP A 1 92 ? 13.891 2.448 4.966 1.00 90.31 92 ASP A N 1
ATOM 714 C CA . ASP A 1 92 ? 12.611 2.575 4.256 1.00 90.31 92 ASP A CA 1
ATOM 715 C C . ASP A 1 92 ? 11.428 2.507 5.228 1.00 90.31 92 ASP A C 1
ATOM 717 O O . ASP A 1 92 ? 10.402 3.139 5.002 1.00 90.31 92 ASP A O 1
ATOM 721 N N . TYR A 1 93 ? 11.560 1.750 6.321 1.00 85.81 93 TYR A N 1
ATOM 722 C CA . TYR A 1 93 ? 10.519 1.614 7.335 1.00 85.81 93 TYR A CA 1
ATOM 723 C C . TYR A 1 93 ? 10.426 2.848 8.240 1.00 85.81 93 TYR A C 1
ATOM 725 O O . TYR A 1 93 ? 9.345 3.409 8.405 1.00 85.81 93 TYR A O 1
ATOM 733 N N . PHE A 1 94 ? 11.544 3.287 8.823 1.00 82.50 94 PHE A N 1
ATOM 734 C CA . PHE A 1 94 ? 11.554 4.374 9.810 1.00 82.50 94 PHE A CA 1
ATOM 735 C C . PHE A 1 94 ? 11.687 5.775 9.209 1.00 82.50 94 PHE A C 1
ATOM 737 O O . PHE A 1 94 ? 11.375 6.747 9.891 1.00 82.50 94 PHE A O 1
ATOM 744 N N . GLY A 1 95 ? 12.144 5.887 7.962 1.00 86.75 95 GLY A N 1
ATOM 745 C CA . GLY A 1 95 ? 12.511 7.166 7.370 1.00 86.75 95 GLY A CA 1
ATOM 746 C C . GLY A 1 95 ? 13.716 7.808 8.061 1.00 86.75 95 GLY A C 1
ATOM 747 O O . GLY A 1 95 ? 14.429 7.184 8.852 1.00 86.75 95 GLY A O 1
ATOM 748 N N . GLY A 1 96 ? 13.950 9.077 7.740 1.00 83.31 96 GLY A N 1
ATOM 749 C CA . GLY A 1 96 ? 15.010 9.890 8.332 1.00 83.31 96 GLY A CA 1
ATOM 750 C C . GLY A 1 96 ? 15.860 10.618 7.299 1.00 83.31 96 GLY A C 1
ATOM 751 O O . GLY A 1 96 ? 15.626 10.523 6.093 1.00 83.31 96 GLY A O 1
ATOM 752 N N . THR A 1 97 ? 16.849 11.358 7.799 1.00 84.88 97 THR A N 1
ATOM 753 C CA . THR A 1 97 ? 17.857 12.055 6.995 1.00 84.88 97 THR A CA 1
ATOM 754 C C . THR A 1 97 ? 19.177 11.305 7.090 1.00 84.88 97 THR A C 1
ATOM 756 O O . THR A 1 97 ? 19.714 11.099 8.179 1.00 84.88 97 THR A O 1
ATOM 759 N N . PHE A 1 98 ? 19.704 10.907 5.940 1.00 82.50 98 PHE A N 1
ATOM 760 C CA . PHE A 1 98 ? 20.940 10.150 5.810 1.00 82.50 98 PHE A CA 1
ATOM 761 C C . PHE A 1 98 ? 21.980 11.018 5.127 1.00 82.50 98 PHE A C 1
ATOM 763 O O . PHE A 1 98 ? 21.653 11.718 4.175 1.00 82.50 98 PHE A O 1
ATOM 770 N N . TYR A 1 99 ? 23.224 10.944 5.580 1.00 82.00 99 TYR A N 1
ATOM 771 C CA . TYR A 1 99 ? 24.323 11.749 5.056 1.00 82.00 99 TYR A CA 1
ATOM 772 C C . TYR A 1 99 ? 25.329 10.870 4.317 1.00 82.00 99 TYR A C 1
ATOM 774 O O . TYR A 1 99 ? 25.499 9.692 4.649 1.00 82.00 99 TYR A O 1
ATOM 782 N N . ASN A 1 100 ? 25.996 11.433 3.311 1.00 79.81 100 ASN A N 1
ATOM 783 C CA . ASN A 1 100 ? 27.190 10.809 2.749 1.00 79.81 100 ASN A CA 1
ATOM 784 C C . ASN A 1 100 ? 28.346 10.829 3.774 1.00 79.81 100 ASN A C 1
ATOM 786 O O . ASN A 1 100 ? 28.256 11.441 4.839 1.00 79.81 100 ASN A O 1
ATOM 790 N N . ALA A 1 101 ? 29.428 10.098 3.488 1.00 79.69 101 ALA A N 1
ATOM 791 C CA . ALA A 1 101 ? 30.485 9.834 4.470 1.00 79.69 101 ALA A CA 1
ATOM 792 C C . ALA A 1 101 ? 31.170 11.105 5.008 1.00 79.69 101 ALA A C 1
ATOM 794 O O . ALA A 1 101 ? 31.615 11.115 6.154 1.00 79.69 101 ALA A O 1
ATOM 795 N N . ASP A 1 102 ? 31.239 12.166 4.203 1.00 84.56 102 ASP A N 1
ATOM 796 C CA . ASP A 1 102 ? 31.812 13.462 4.578 1.00 84.56 102 ASP A CA 1
ATOM 797 C C . ASP A 1 102 ? 30.758 14.496 5.020 1.00 84.56 102 ASP A C 1
ATOM 799 O O . ASP A 1 102 ? 31.104 15.629 5.345 1.00 84.56 102 ASP A O 1
ATOM 803 N N . SER A 1 103 ? 29.481 14.098 5.088 1.00 82.75 103 SER A N 1
ATOM 804 C CA . SER A 1 103 ? 28.335 14.944 5.449 1.00 82.75 103 SER A CA 1
ATOM 805 C C . SER A 1 103 ? 28.102 16.159 4.541 1.00 82.75 103 SER A C 1
ATOM 807 O O . SER A 1 103 ? 27.417 17.099 4.945 1.00 82.75 103 SER A O 1
ATOM 809 N N . SER A 1 104 ? 28.643 16.150 3.322 1.00 85.69 104 SER A N 1
ATOM 810 C CA . SER A 1 104 ? 28.418 17.205 2.328 1.00 85.69 104 SER A CA 1
ATOM 811 C C . SER A 1 104 ? 27.051 17.113 1.641 1.00 85.69 104 SER A C 1
ATOM 813 O O . SER A 1 104 ? 26.530 18.125 1.174 1.00 85.69 104 SER A O 1
ATOM 815 N N . GLU A 1 105 ? 26.437 15.929 1.619 1.00 80.31 105 GLU A N 1
ATOM 816 C CA . GLU A 1 105 ? 25.143 15.678 0.986 1.00 80.31 105 GLU A CA 1
ATOM 817 C C . GLU A 1 105 ? 24.197 14.948 1.942 1.00 80.31 105 GLU A C 1
ATOM 819 O O . GLU A 1 105 ? 24.618 14.143 2.780 1.00 80.31 105 GLU A O 1
ATOM 824 N N . SER A 1 106 ? 22.898 15.233 1.810 1.00 80.56 106 SER A N 1
ATOM 825 C CA . SER A 1 106 ? 21.848 14.625 2.629 1.00 80.56 106 SER A CA 1
ATOM 826 C C . SER A 1 106 ? 20.636 14.210 1.793 1.00 80.56 106 SER A C 1
ATOM 828 O O . SER A 1 106 ? 20.300 14.856 0.801 1.00 80.56 106 SER A O 1
ATOM 830 N N . PHE A 1 107 ? 19.968 13.146 2.225 1.00 77.06 107 PHE A N 1
ATOM 831 C CA . PHE A 1 107 ? 18.839 12.515 1.563 1.00 77.06 107 PHE A CA 1
ATOM 832 C C . PHE A 1 107 ? 17.837 12.189 2.651 1.00 77.06 107 PHE A C 1
ATOM 834 O O . PHE A 1 107 ? 18.159 11.501 3.621 1.00 77.06 107 PHE A O 1
ATOM 841 N N . THR A 1 108 ? 16.640 12.743 2.511 1.00 79.75 108 THR A N 1
ATOM 842 C CA . THR A 1 108 ? 15.578 12.603 3.501 1.00 79.75 108 THR A CA 1
ATOM 843 C C . THR A 1 108 ? 14.430 11.821 2.901 1.00 79.75 108 THR A C 1
ATOM 845 O O . THR A 1 108 ? 14.004 12.106 1.785 1.00 79.75 108 THR A O 1
ATOM 848 N N . MET A 1 109 ? 13.906 10.868 3.664 1.00 80.69 109 MET A N 1
ATOM 849 C CA . MET A 1 109 ? 12.726 10.098 3.292 1.00 80.69 109 MET A CA 1
ATOM 850 C C . MET A 1 109 ? 11.735 9.999 4.448 1.00 80.69 109 MET A C 1
ATOM 852 O O . MET A 1 109 ? 12.126 9.942 5.615 1.00 80.69 109 MET A O 1
ATOM 856 N N . GLY A 1 110 ? 10.447 9.967 4.102 1.00 74.94 110 GLY A N 1
ATOM 857 C CA . GLY A 1 110 ? 9.344 9.975 5.063 1.00 74.94 110 GLY A CA 1
ATOM 858 C C . GLY A 1 110 ? 9.135 8.665 5.830 1.00 74.94 110 GLY A C 1
ATOM 859 O O . GLY A 1 110 ? 8.437 8.668 6.840 1.00 74.94 110 GLY A O 1
ATOM 860 N N . GLY A 1 111 ? 9.758 7.564 5.395 1.00 84.50 111 GLY A N 1
ATOM 861 C CA . GLY A 1 111 ? 9.482 6.219 5.908 1.00 84.50 111 GLY A CA 1
ATOM 862 C C . GLY A 1 111 ? 8.113 5.688 5.460 1.00 84.50 111 GLY A C 1
ATOM 863 O O . GLY A 1 111 ? 7.210 6.454 5.144 1.00 84.50 111 GLY A O 1
ATOM 864 N N . LEU A 1 112 ? 7.959 4.365 5.419 1.00 84.50 112 LEU A N 1
ATOM 865 C CA . LEU A 1 112 ? 6.756 3.657 4.955 1.00 84.50 112 LEU A CA 1
ATOM 866 C C . LEU A 1 112 ? 6.156 2.765 6.051 1.00 84.50 112 LEU A C 1
ATOM 868 O O . LEU A 1 112 ? 5.566 1.722 5.772 1.00 84.50 112 LEU A O 1
ATOM 872 N N . LYS A 1 113 ? 6.357 3.123 7.325 1.00 80.31 113 LYS A N 1
ATOM 873 C CA . LYS A 1 113 ? 5.950 2.301 8.475 1.00 80.31 113 LYS A CA 1
ATOM 874 C C . LYS A 1 113 ? 4.476 1.878 8.417 1.00 80.31 113 LYS A C 1
ATOM 876 O O . LYS A 1 113 ? 4.173 0.712 8.664 1.00 80.31 113 LYS A O 1
ATOM 881 N N . SER A 1 114 ? 3.566 2.804 8.107 1.00 75.44 114 SER A N 1
ATOM 882 C CA . SER A 1 114 ? 2.118 2.535 8.090 1.00 75.44 114 SER A CA 1
ATOM 883 C C . SER A 1 114 ? 1.736 1.581 6.953 1.00 75.44 114 SER A C 1
ATOM 885 O O . SER A 1 114 ? 1.042 0.581 7.157 1.00 75.44 114 SER A O 1
ATOM 887 N N . GLU A 1 115 ? 2.257 1.855 5.761 1.00 83.50 115 GLU A N 1
ATOM 888 C CA . GLU A 1 115 ? 2.064 1.079 4.542 1.00 83.50 115 GLU A CA 1
ATOM 889 C C . GLU A 1 115 ? 2.617 -0.338 4.706 1.00 83.50 115 GLU A C 1
ATOM 891 O O . GLU A 1 115 ? 1.922 -1.318 4.438 1.00 83.50 115 GLU A O 1
ATOM 896 N N . ILE A 1 116 ? 3.845 -0.464 5.218 1.00 86.81 116 ILE A N 1
ATOM 897 C CA . ILE A 1 116 ? 4.498 -1.755 5.439 1.00 86.81 116 ILE A CA 1
ATOM 898 C C . ILE A 1 116 ? 3.765 -2.556 6.518 1.00 86.81 116 ILE A C 1
ATOM 900 O O . ILE A 1 116 ? 3.541 -3.745 6.319 1.00 86.81 116 ILE A O 1
ATOM 904 N N . ASN A 1 117 ? 3.331 -1.943 7.624 1.00 82.56 117 ASN A N 1
ATOM 905 C CA . ASN A 1 117 ? 2.543 -2.645 8.646 1.00 82.56 117 ASN A CA 1
ATOM 906 C C . ASN A 1 117 ? 1.213 -3.172 8.089 1.00 82.56 117 ASN A C 1
ATOM 908 O O . ASN A 1 117 ? 0.800 -4.292 8.403 1.00 82.56 117 ASN A O 1
ATOM 912 N N . THR A 1 118 ? 0.568 -2.387 7.227 1.00 84.56 118 THR A N 1
ATOM 913 C CA . THR A 1 118 ? -0.659 -2.793 6.535 1.00 84.56 118 THR A CA 1
ATOM 914 C C . THR A 1 118 ? -0.399 -3.997 5.631 1.00 84.56 118 THR A C 1
ATOM 916 O O . THR A 1 118 ? -1.079 -5.016 5.738 1.00 84.56 118 THR A O 1
ATOM 919 N N . LEU A 1 119 ? 0.645 -3.931 4.802 1.00 91.38 119 LEU A N 1
ATOM 920 C CA . LEU A 1 119 ? 1.046 -5.019 3.909 1.00 91.38 119 LEU A CA 1
ATOM 921 C C . LEU A 1 119 ? 1.525 -6.271 4.657 1.00 91.38 119 LEU A C 1
ATOM 923 O O . LEU A 1 119 ? 1.269 -7.378 4.199 1.00 91.38 119 LEU A O 1
ATOM 927 N N . LEU A 1 120 ? 2.176 -6.128 5.813 1.00 88.94 120 LEU A N 1
ATOM 928 C CA . LEU A 1 120 ? 2.534 -7.248 6.687 1.00 88.94 120 LEU A CA 1
ATOM 929 C C . LEU A 1 120 ? 1.291 -7.932 7.259 1.00 88.94 120 LEU A C 1
ATOM 931 O O . LEU A 1 120 ? 1.217 -9.158 7.242 1.00 88.94 120 LEU A O 1
ATOM 935 N N . SER A 1 121 ? 0.298 -7.149 7.687 1.00 86.12 121 SER A N 1
ATOM 936 C CA . SER A 1 121 ? -0.984 -7.678 8.165 1.00 86.12 121 SER A CA 1
ATOM 937 C C . SER A 1 121 ? -1.710 -8.428 7.046 1.00 86.12 121 SER A C 1
ATOM 939 O O . SER A 1 121 ? -2.178 -9.545 7.244 1.00 86.12 121 SER A O 1
ATOM 941 N N . ILE A 1 122 ? -1.742 -7.864 5.836 1.00 90.69 122 ILE A N 1
ATOM 942 C CA . ILE A 1 122 ? -2.254 -8.550 4.641 1.00 90.69 122 ILE A CA 1
ATOM 943 C C . ILE A 1 122 ? -1.475 -9.842 4.392 1.00 90.69 122 ILE A C 1
ATOM 945 O O . ILE A 1 122 ? -2.071 -10.885 4.131 1.00 90.69 122 ILE A O 1
ATOM 949 N N . ARG A 1 123 ? -0.143 -9.788 4.488 1.00 91.19 123 ARG A N 1
ATOM 950 C CA . ARG A 1 123 ? 0.723 -10.932 4.217 1.00 91.19 123 ARG A CA 1
ATOM 951 C C . ARG A 1 123 ? 0.448 -12.100 5.156 1.00 91.19 123 ARG A C 1
ATOM 953 O O . ARG A 1 123 ? 0.345 -13.234 4.703 1.00 91.19 123 ARG A O 1
ATOM 960 N N . GLU A 1 124 ? 0.313 -11.814 6.443 1.00 86.25 124 GLU A N 1
ATOM 961 C CA . GLU A 1 124 ? 0.015 -12.809 7.473 1.00 86.25 124 GLU A CA 1
ATOM 962 C C . GLU A 1 124 ? -1.361 -13.460 7.277 1.00 86.25 124 GLU A C 1
ATOM 964 O O . GLU A 1 124 ? -1.512 -14.648 7.550 1.00 86.25 124 GLU A O 1
ATOM 969 N N . ASN A 1 125 ? -2.342 -12.704 6.771 1.00 85.88 125 ASN A N 1
ATOM 970 C CA . ASN A 1 125 ? -3.743 -13.127 6.746 1.00 85.88 125 ASN A CA 1
ATOM 971 C C . ASN A 1 125 ? -4.259 -13.588 5.378 1.00 85.88 125 ASN A C 1
ATOM 973 O O . ASN A 1 125 ? -5.276 -14.263 5.348 1.00 85.88 125 ASN A O 1
ATOM 977 N N . PHE A 1 126 ? -3.613 -13.243 4.258 1.00 91.75 126 PHE A N 1
ATOM 978 C CA . PHE A 1 126 ? -4.155 -13.550 2.921 1.00 91.75 126 PHE A CA 1
ATOM 979 C C . PHE A 1 126 ? -3.132 -14.047 1.891 1.00 91.75 126 PHE A C 1
ATOM 981 O O . PHE A 1 126 ? -3.486 -14.530 0.812 1.00 91.75 126 PHE A O 1
ATOM 988 N N . VAL A 1 127 ? -1.837 -13.948 2.192 1.00 90.00 127 VAL A N 1
ATOM 989 C CA . VAL A 1 127 ? -0.765 -14.187 1.214 1.00 90.00 127 VAL A CA 1
ATOM 990 C C . VAL A 1 127 ? -0.225 -15.612 1.370 1.00 90.00 127 VAL A C 1
ATOM 992 O O . VAL A 1 127 ? 0.928 -15.861 1.721 1.00 90.00 127 VAL A O 1
ATOM 995 N N . GLY A 1 128 ? -1.099 -16.575 1.080 1.00 87.94 128 GLY A N 1
ATOM 996 C CA . GLY A 1 128 ? -0.833 -18.016 1.124 1.00 87.94 128 GLY A CA 1
ATOM 997 C C . GLY A 1 128 ? -1.040 -18.715 -0.223 1.00 87.94 128 GLY A C 1
ATOM 998 O O . GLY A 1 128 ? -1.362 -18.081 -1.228 1.00 87.94 128 GLY A O 1
ATOM 999 N N . GLY A 1 129 ? -0.816 -20.029 -0.249 1.00 89.19 129 GLY A N 1
ATOM 1000 C CA . GLY A 1 129 ? -1.203 -20.887 -1.377 1.00 89.19 129 GLY A CA 1
ATOM 1001 C C . GLY A 1 129 ? -0.499 -20.592 -2.695 1.00 89.19 129 GLY A C 1
ATOM 1002 O O . GLY A 1 129 ? 0.545 -19.924 -2.726 1.00 89.19 129 GLY A O 1
ATOM 1003 N N . ASN A 1 130 ? -1.083 -21.114 -3.779 1.00 91.25 130 ASN A N 1
ATOM 1004 C CA . ASN A 1 130 ? -0.552 -20.936 -5.123 1.00 91.25 130 ASN A CA 1
ATOM 1005 C C . ASN A 1 130 ? -0.605 -19.464 -5.546 1.00 91.25 130 ASN A C 1
ATOM 1007 O O . ASN A 1 130 ? -1.417 -18.670 -5.062 1.00 91.25 130 ASN A O 1
ATOM 1011 N N . PHE A 1 131 ? 0.300 -19.113 -6.452 1.00 92.88 131 PHE A N 1
ATOM 1012 C CA . PHE A 1 131 ? 0.441 -17.776 -7.007 1.00 92.88 131 PHE A CA 1
ATOM 1013 C C . PHE A 1 131 ? 0.072 -17.784 -8.490 1.00 92.88 131 PHE A C 1
ATOM 1015 O O . PHE A 1 131 ? 0.561 -18.626 -9.242 1.00 92.88 131 PHE A O 1
ATOM 1022 N N . TYR A 1 132 ? -0.736 -16.812 -8.912 1.00 94.50 132 TYR A N 1
ATOM 1023 C CA . TYR A 1 132 ? -1.139 -16.642 -10.306 1.00 94.50 132 TYR A CA 1
ATOM 1024 C C . TYR A 1 132 ? -0.986 -15.186 -10.737 1.00 94.50 132 TYR A C 1
ATOM 1026 O O . TYR A 1 132 ? -1.626 -14.301 -10.178 1.00 94.50 132 TYR A O 1
ATOM 1034 N N . ALA A 1 133 ? -0.190 -14.917 -11.770 1.00 95.06 133 ALA A N 1
ATOM 1035 C CA . ALA A 1 133 ? -0.150 -13.601 -12.405 1.00 95.06 133 ALA A CA 1
ATOM 1036 C C . ALA A 1 133 ? -1.380 -13.434 -13.319 1.00 95.06 133 ALA A C 1
ATOM 1038 O O . ALA A 1 133 ? -1.375 -13.855 -14.476 1.00 95.06 133 ALA A O 1
ATOM 1039 N N . LEU A 1 134 ? -2.461 -12.850 -12.799 1.00 96.44 134 LEU A N 1
ATOM 1040 C CA . LEU A 1 134 ? -3.751 -12.780 -13.488 1.00 96.44 134 LEU A CA 1
ATOM 1041 C C . LEU A 1 134 ? -3.693 -11.980 -14.789 1.00 96.44 134 LEU A C 1
ATOM 1043 O O . LEU A 1 134 ? -4.299 -12.399 -15.773 1.00 96.44 134 LEU A O 1
ATOM 1047 N N . THR A 1 135 ? -2.918 -10.892 -14.847 1.00 94.88 135 THR A N 1
ATOM 1048 C CA . THR A 1 135 ? -2.732 -10.153 -16.109 1.00 94.88 135 THR A CA 1
ATOM 1049 C C . THR A 1 135 ? -1.865 -10.884 -17.141 1.00 94.88 135 THR A C 1
ATOM 1051 O O . THR A 1 135 ? -1.789 -10.429 -18.278 1.00 94.88 135 THR A O 1
ATOM 1054 N N . ALA A 1 136 ? -1.247 -12.018 -16.788 1.00 93.12 136 ALA A N 1
ATOM 1055 C CA . ALA A 1 136 ? -0.561 -12.904 -17.733 1.00 93.12 136 ALA A CA 1
ATOM 1056 C C . ALA A 1 136 ? -1.447 -14.067 -18.220 1.00 93.12 136 ALA A C 1
ATOM 1058 O O . ALA A 1 136 ? -1.239 -14.574 -19.318 1.00 93.12 136 ALA A O 1
ATOM 1059 N N . LEU A 1 137 ? -2.416 -14.507 -17.405 1.00 88.19 137 LEU A N 1
ATOM 1060 C CA . LEU A 1 137 ? -3.174 -15.748 -17.628 1.00 88.19 137 LEU A CA 1
ATOM 1061 C C . LEU A 1 137 ? -4.662 -15.528 -17.952 1.00 88.19 137 LEU A C 1
ATOM 1063 O O . LEU A 1 137 ? -5.242 -16.280 -18.728 1.00 88.19 137 LEU A O 1
ATOM 1067 N N . GLY A 1 138 ? -5.302 -14.527 -17.344 1.00 76.25 138 GLY A N 1
ATOM 1068 C CA . GLY A 1 138 ? -6.760 -14.447 -17.197 1.00 76.25 138 GLY A CA 1
ATOM 1069 C C . GLY A 1 138 ? -7.522 -13.705 -18.296 1.00 76.25 138 GLY A C 1
ATOM 1070 O O . GLY A 1 138 ? -8.661 -13.321 -18.039 1.00 76.25 138 GLY A O 1
ATOM 1071 N N . ASN A 1 139 ? -6.902 -13.476 -19.462 1.00 83.81 139 ASN A N 1
ATOM 1072 C CA . ASN A 1 139 ? -7.412 -12.631 -20.554 1.00 83.81 139 ASN A CA 1
ATOM 1073 C C . ASN A 1 139 ? -8.004 -11.292 -20.049 1.00 83.81 139 ASN A C 1
ATOM 1075 O O . ASN A 1 139 ? -9.210 -11.067 -20.174 1.00 83.81 139 ASN A O 1
ATOM 1079 N N . PRO A 1 140 ? -7.181 -10.441 -19.409 1.00 90.50 140 PRO A N 1
ATOM 1080 C CA . PRO A 1 140 ? -7.655 -9.238 -18.736 1.00 90.50 140 PRO A CA 1
ATOM 1081 C C . PRO A 1 140 ? -8.284 -8.228 -19.703 1.00 90.50 140 PRO A C 1
ATOM 1083 O O . PRO A 1 140 ? -7.741 -7.964 -20.777 1.00 90.50 140 PRO A O 1
ATOM 1086 N N . ASP A 1 141 ? -9.383 -7.604 -19.279 1.00 91.81 141 ASP A N 1
ATOM 1087 C CA . ASP A 1 141 ? -10.000 -6.476 -19.986 1.00 91.81 141 ASP A CA 1
ATOM 1088 C C . ASP A 1 141 ? -9.795 -5.186 -19.181 1.00 91.81 141 ASP A C 1
ATOM 1090 O O . ASP A 1 141 ? -10.401 -4.998 -18.123 1.00 91.81 141 ASP A O 1
AT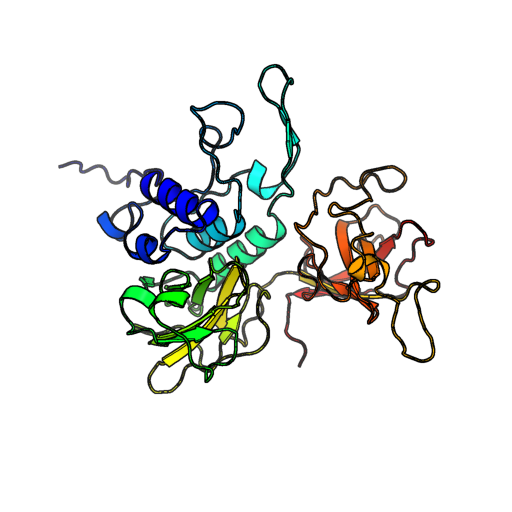OM 1094 N N . TYR A 1 142 ? -8.894 -4.328 -19.665 1.00 91.44 142 TYR A N 1
ATOM 1095 C CA . TYR A 1 142 ? -8.406 -3.135 -18.968 1.00 91.44 142 TYR A CA 1
ATOM 1096 C C . TYR A 1 142 ? -9.352 -1.942 -19.136 1.00 91.44 142 TYR A C 1
ATOM 1098 O O . TYR A 1 142 ? -9.853 -1.680 -20.232 1.00 91.44 142 TYR A O 1
ATOM 1106 N N . LYS A 1 143 ? -9.564 -1.193 -18.051 1.00 88.88 143 LYS A N 1
ATOM 1107 C CA . LYS A 1 143 ? -10.534 -0.097 -17.961 1.00 88.88 143 LYS A CA 1
ATOM 1108 C C . LYS A 1 143 ? -9.937 1.117 -17.234 1.00 88.88 143 LYS A C 1
ATOM 1110 O O . LYS A 1 143 ? -9.170 0.930 -16.284 1.00 88.88 143 LYS A O 1
ATOM 1115 N N . PRO A 1 144 ? -10.289 2.348 -17.642 1.00 86.62 144 PRO A N 1
ATOM 1116 C CA . PRO A 1 144 ? -9.982 3.543 -16.877 1.00 86.62 144 PRO A CA 1
ATOM 1117 C C . PRO A 1 144 ? -10.845 3.627 -15.624 1.00 86.62 144 PRO A C 1
ATOM 1119 O O . PRO A 1 144 ? -12.054 3.395 -15.651 1.00 86.62 144 PRO A O 1
ATOM 1122 N N . GLY A 1 145 ? -10.230 4.086 -14.546 1.00 77.44 145 GLY A N 1
ATOM 1123 C CA . GLY A 1 145 ? -10.906 4.398 -13.305 1.00 77.44 145 GLY A CA 1
ATOM 1124 C C . GLY A 1 145 ? -11.420 3.168 -12.566 1.00 77.44 145 GLY A C 1
ATOM 1125 O O . GLY A 1 145 ? -10.880 2.065 -12.649 1.00 77.44 145 GLY A O 1
ATOM 1126 N N . ASP A 1 146 ? -12.487 3.413 -11.816 1.00 70.94 146 ASP A N 1
ATOM 1127 C CA . ASP A 1 146 ? -13.130 2.434 -10.938 1.00 70.94 146 ASP A CA 1
ATOM 1128 C C . ASP A 1 146 ? -14.479 1.971 -11.459 1.00 70.94 146 ASP A C 1
ATOM 1130 O O . ASP A 1 146 ? -15.124 1.132 -10.836 1.00 70.94 146 ASP A O 1
ATOM 1134 N N . ASP A 1 147 ? -14.910 2.549 -12.578 1.00 78.81 147 ASP A N 1
ATOM 1135 C CA . ASP A 1 147 ? -16.117 2.138 -13.260 1.00 78.81 147 ASP A CA 1
ATOM 1136 C C . ASP A 1 147 ? -15.810 0.869 -14.071 1.00 78.81 147 ASP A C 1
ATOM 1138 O O . ASP A 1 147 ? -15.088 0.939 -15.073 1.00 78.81 147 ASP A O 1
ATOM 1142 N N . PRO A 1 148 ? -16.360 -0.292 -13.678 1.00 80.88 148 PRO A N 1
ATOM 1143 C CA . PRO A 1 148 ? -16.105 -1.553 -14.364 1.00 80.88 148 PRO A CA 1
ATOM 1144 C C . PRO A 1 148 ? -16.664 -1.597 -15.794 1.00 80.88 148 PRO A C 1
ATOM 1146 O O . PRO A 1 148 ? -16.342 -2.525 -16.545 1.00 80.88 148 PRO A O 1
ATOM 1149 N N . PHE A 1 149 ? -17.506 -0.632 -16.177 1.00 83.75 149 PHE A N 1
ATOM 1150 C CA . PHE A 1 149 ? -18.188 -0.584 -17.468 1.00 83.75 149 PHE A CA 1
ATOM 1151 C C . PHE A 1 149 ? -17.635 0.488 -18.415 1.00 83.75 149 PHE A C 1
ATOM 1153 O O . PHE A 1 149 ? -17.996 0.489 -19.594 1.00 83.75 149 PHE A O 1
ATOM 1160 N N . ASN A 1 150 ? -16.745 1.370 -17.949 1.00 82.38 150 ASN A N 1
ATOM 1161 C CA . ASN A 1 150 ? -16.171 2.410 -18.798 1.00 82.38 150 ASN A CA 1
ATOM 1162 C C . ASN A 1 150 ? -15.106 1.839 -19.749 1.00 82.38 150 ASN A C 1
ATOM 1164 O O . ASN A 1 150 ? -14.204 1.117 -19.334 1.00 82.38 150 ASN A O 1
ATOM 1168 N N . GLY A 1 151 ? -15.190 2.152 -21.042 1.00 76.12 151 GLY A N 1
ATOM 1169 C CA . GLY A 1 151 ? -14.270 1.619 -22.049 1.00 76.12 151 GLY A CA 1
ATOM 1170 C C . GLY A 1 151 ? -12.846 2.163 -21.896 1.00 76.12 151 GLY A C 1
ATOM 1171 O O . GLY A 1 151 ? -12.660 3.365 -21.746 1.00 76.12 151 GLY A O 1
ATOM 1172 N N . GLY A 1 152 ? -11.842 1.284 -21.978 1.00 74.25 152 GLY A N 1
ATOM 1173 C CA . GLY A 1 152 ? -10.422 1.643 -21.979 1.00 74.25 152 GLY A CA 1
ATOM 1174 C C . GLY A 1 152 ? -9.678 1.140 -23.208 1.00 74.25 152 GLY A C 1
ATOM 1175 O O . GLY A 1 152 ? -10.072 0.143 -23.816 1.00 74.25 152 GLY A O 1
ATOM 1176 N N . THR A 1 153 ? -8.578 1.805 -23.566 1.00 80.56 153 THR A N 1
ATOM 1177 C CA . THR A 1 153 ? -7.705 1.364 -24.661 1.00 80.56 153 THR A CA 1
ATOM 1178 C C . THR A 1 153 ? -6.627 0.423 -24.125 1.00 80.56 153 THR A C 1
ATOM 1180 O O . THR A 1 153 ? -5.834 0.796 -23.262 1.00 80.56 153 THR A O 1
ATOM 1183 N N . PHE A 1 154 ? -6.534 -0.794 -24.670 1.00 83.62 154 PHE A N 1
ATOM 1184 C CA . PHE A 1 154 ? -5.529 -1.780 -24.245 1.00 83.62 154 PHE A CA 1
ATOM 1185 C C . PHE A 1 154 ? -4.092 -1.231 -24.288 1.00 83.62 154 PHE A C 1
ATOM 1187 O O . PHE A 1 154 ? -3.332 -1.434 -23.347 1.00 83.62 154 PHE A O 1
ATOM 1194 N N . SER A 1 155 ? -3.715 -0.510 -25.352 1.00 86.69 155 SER A N 1
ATOM 1195 C CA . SER A 1 155 ? -2.360 0.047 -25.512 1.00 86.69 155 SER A CA 1
ATOM 1196 C C . SER A 1 155 ? -1.994 1.103 -24.468 1.00 86.69 155 SER A C 1
ATOM 1198 O O . SER A 1 155 ? -0.815 1.383 -24.284 1.00 86.69 155 SER A O 1
ATOM 1200 N N . GLU A 1 156 ? -2.990 1.691 -23.812 1.00 88.00 156 GLU A N 1
ATOM 1201 C CA . GLU A 1 156 ? -2.823 2.738 -22.808 1.00 88.00 156 GLU A CA 1
ATOM 1202 C C . GLU A 1 156 ? -2.718 2.142 -21.400 1.00 88.00 156 GLU A C 1
ATOM 1204 O O . GLU A 1 156 ? -1.782 2.445 -20.662 1.00 88.00 156 GLU A O 1
ATOM 1209 N N . TYR A 1 157 ? -3.626 1.224 -21.056 1.00 92.06 157 TYR A N 1
ATOM 1210 C CA . TYR A 1 157 ? -3.765 0.728 -19.684 1.00 92.06 157 TYR A CA 1
ATOM 1211 C C . TYR A 1 157 ? -3.048 -0.598 -19.415 1.00 92.06 157 TYR A C 1
ATOM 1213 O O . TYR A 1 157 ? -2.557 -0.814 -18.305 1.00 92.06 157 TYR A O 1
ATOM 1221 N N . ALA A 1 158 ? -2.920 -1.480 -20.412 1.00 92.94 158 ALA A N 1
ATOM 1222 C CA . ALA A 1 158 ? -2.274 -2.778 -20.211 1.00 92.94 158 ALA A CA 1
ATOM 1223 C C . ALA A 1 158 ? -0.805 -2.678 -19.755 1.00 92.94 158 ALA A C 1
ATOM 1225 O O . ALA A 1 158 ? -0.422 -3.442 -18.868 1.00 92.94 158 ALA A O 1
ATOM 1226 N N . PRO A 1 159 ? 0.016 -1.737 -20.272 1.00 95.56 159 PRO A N 1
ATOM 1227 C CA . PRO A 1 159 ? 1.390 -1.549 -19.800 1.00 95.56 159 PRO A CA 1
ATOM 1228 C C . PRO A 1 159 ? 1.504 -0.941 -18.395 1.00 95.56 159 PRO A C 1
ATOM 1230 O O . PRO A 1 159 ? 2.615 -0.805 -17.882 1.00 95.56 159 PRO A O 1
ATOM 1233 N N . LYS A 1 160 ? 0.384 -0.522 -17.789 1.00 95.50 160 LYS A N 1
ATOM 1234 C CA . LYS A 1 160 ? 0.345 0.222 -16.521 1.00 95.50 160 LYS A CA 1
ATOM 1235 C C . LYS A 1 160 ? -0.269 -0.546 -15.361 1.00 95.50 160 LYS A C 1
ATOM 1237 O O . LYS A 1 160 ? -0.136 -0.102 -14.226 1.00 95.50 160 LYS A O 1
ATOM 1242 N N . LEU A 1 161 ? -0.889 -1.698 -15.617 1.00 96.31 161 LEU A N 1
ATOM 1243 C CA . LEU A 1 161 ? -1.573 -2.476 -14.591 1.00 96.31 161 LEU A CA 1
ATOM 1244 C C . LEU A 1 161 ? -1.010 -3.895 -14.466 1.00 96.31 161 LEU A C 1
ATOM 1246 O O . LEU A 1 161 ? -1.018 -4.694 -15.408 1.00 96.31 161 LEU A O 1
ATOM 1250 N N . TYR A 1 162 ? -0.596 -4.234 -13.252 1.00 98.00 162 TYR A N 1
ATOM 1251 C CA . TYR A 1 162 ? -0.216 -5.581 -12.855 1.00 98.00 162 TYR A CA 1
ATOM 1252 C C . TYR A 1 162 ? -1.238 -6.131 -11.865 1.00 98.00 162 TYR A C 1
ATOM 1254 O O . TYR A 1 162 ? -1.551 -5.472 -10.876 1.00 98.00 162 TYR A O 1
ATOM 1262 N N . VAL A 1 163 ? -1.730 -7.349 -12.107 1.00 98.25 163 VAL A N 1
ATOM 1263 C CA . VAL A 1 163 ? -2.654 -8.032 -11.197 1.00 98.25 163 VAL A CA 1
ATOM 1264 C C . VAL A 1 163 ? -2.163 -9.447 -10.947 1.00 98.25 163 VAL A C 1
ATOM 1266 O O . VAL A 1 163 ? -1.873 -10.181 -11.897 1.00 98.25 163 VAL A O 1
ATOM 1269 N N . ALA A 1 164 ? -2.101 -9.845 -9.679 1.00 97.62 164 ALA A N 1
ATOM 1270 C CA . ALA A 1 164 ? -1.762 -11.204 -9.283 1.00 97.62 164 ALA A CA 1
ATOM 1271 C C . ALA A 1 164 ? -2.622 -11.693 -8.117 1.00 97.62 164 ALA A C 1
ATOM 1273 O O . ALA A 1 164 ? -3.085 -10.910 -7.297 1.00 97.62 164 ALA A O 1
ATOM 1274 N N . GLN A 1 165 ? -2.813 -13.005 -8.048 1.00 96.88 165 GLN A N 1
ATOM 1275 C CA . GLN A 1 165 ? -3.615 -13.699 -7.055 1.00 96.88 165 GLN A CA 1
ATOM 1276 C C . GLN A 1 165 ? -2.742 -14.594 -6.178 1.00 96.88 165 GLN A C 1
ATOM 1278 O O . GLN A 1 165 ? -1.817 -15.259 -6.652 1.00 96.88 165 GLN A O 1
ATOM 1283 N N . ARG A 1 166 ? -3.121 -14.657 -4.903 1.00 94.75 166 ARG A N 1
ATOM 1284 C CA . ARG A 1 166 ? -2.756 -15.682 -3.928 1.00 94.75 166 ARG A CA 1
ATOM 1285 C C . ARG A 1 166 ? -4.015 -16.435 -3.532 1.00 94.75 166 ARG A C 1
ATOM 1287 O O . ARG A 1 166 ? -5.012 -15.798 -3.209 1.00 94.75 166 ARG A O 1
ATOM 1294 N N . GLU A 1 167 ? -3.980 -17.763 -3.560 1.00 92.00 167 GLU A N 1
ATOM 1295 C CA . GLU A 1 167 ? -5.154 -18.574 -3.190 1.00 92.00 167 GLU A CA 1
ATOM 1296 C C . GLU A 1 167 ? -5.479 -18.551 -1.693 1.00 92.00 167 GLU A C 1
ATOM 1298 O O . GLU A 1 167 ? -6.592 -18.891 -1.302 1.00 92.00 167 GLU A O 1
ATOM 1303 N N . GLY A 1 168 ? -4.524 -18.160 -0.846 1.00 85.56 168 GLY A N 1
ATOM 1304 C CA . GLY A 1 168 ? -4.661 -18.324 0.601 1.00 85.56 168 GLY A CA 1
ATOM 1305 C C . GLY A 1 168 ? -4.316 -19.750 1.042 1.00 85.56 168 GLY A C 1
ATOM 1306 O O . GLY A 1 168 ? -3.669 -20.504 0.317 1.00 85.56 168 GLY A O 1
ATOM 1307 N N . GLY A 1 169 ? -4.670 -20.130 2.266 1.00 69.88 169 GLY A N 1
ATOM 1308 C CA . GLY A 1 169 ? -4.337 -21.451 2.809 1.00 69.88 169 GLY A CA 1
ATOM 1309 C C . GLY A 1 169 ? -4.201 -21.466 4.328 1.00 69.88 169 GLY A C 1
ATOM 1310 O O . GLY A 1 169 ? -3.997 -20.435 4.955 1.00 69.88 169 GLY A O 1
ATOM 1311 N N . GLY A 1 170 ? -4.334 -22.650 4.937 1.00 58.81 170 GLY A N 1
ATOM 1312 C CA . GLY A 1 170 ? -4.245 -22.798 6.397 1.00 58.81 170 GLY A CA 1
ATOM 1313 C C . GLY A 1 170 ? -5.438 -22.219 7.175 1.00 58.81 170 GLY A C 1
ATOM 1314 O O . GLY A 1 170 ? -5.279 -21.887 8.342 1.00 58.81 170 GLY A O 1
ATOM 1315 N N . GLY A 1 171 ? -6.616 -22.102 6.544 1.00 57.59 171 GLY A N 1
ATOM 1316 C CA . GLY A 1 171 ? -7.827 -21.517 7.147 1.00 57.59 171 GLY A CA 1
ATOM 1317 C C . GLY A 1 171 ? -8.039 -20.030 6.842 1.00 57.59 171 GLY A C 1
ATOM 1318 O O . GLY A 1 171 ? -9.003 -19.447 7.324 1.00 57.59 171 GLY A O 1
ATOM 1319 N N . LEU A 1 172 ? -7.159 -19.438 6.033 1.00 61.19 172 LEU A N 1
ATOM 1320 C CA . LEU A 1 172 ? -7.182 -18.039 5.621 1.00 61.19 172 LEU A CA 1
ATOM 1321 C C . LEU A 1 172 ? -7.604 -17.888 4.150 1.00 61.19 172 LEU A C 1
ATOM 1323 O O . LEU A 1 172 ? -7.221 -18.717 3.317 1.00 61.19 172 LEU A O 1
ATOM 1327 N N . GLY A 1 173 ? -8.364 -16.829 3.843 1.00 76.81 173 GLY A N 1
ATOM 1328 C CA . GLY A 1 173 ? -8.765 -16.463 2.478 1.00 76.81 173 GLY A CA 1
ATOM 1329 C C . GLY A 1 173 ? -7.582 -16.019 1.610 1.00 76.81 173 GLY A C 1
ATOM 1330 O O . GLY A 1 173 ? -6.494 -15.745 2.107 1.00 76.81 173 GLY A O 1
ATOM 1331 N N . GLY A 1 174 ? -7.779 -15.976 0.298 1.00 92.81 174 GLY A N 1
ATOM 1332 C CA . GLY A 1 174 ? -6.792 -15.485 -0.660 1.00 92.81 174 GLY A CA 1
ATOM 1333 C C . GLY A 1 174 ? -6.851 -13.971 -0.862 1.00 92.81 174 GLY A C 1
ATOM 1334 O O . GLY A 1 174 ? -7.671 -13.266 -0.276 1.00 92.81 174 GLY A O 1
ATOM 1335 N N . SER A 1 175 ? -5.987 -13.464 -1.739 1.00 96.12 175 SER A N 1
ATOM 1336 C CA . SER A 1 175 ? -5.929 -12.039 -2.092 1.00 96.12 175 SER A CA 1
ATOM 1337 C C . SER A 1 175 ? -5.620 -11.826 -3.566 1.00 96.12 175 SER A C 1
ATOM 1339 O O . SER A 1 175 ? -4.901 -12.624 -4.167 1.00 96.12 175 SER A O 1
ATOM 1341 N N . ILE A 1 176 ? -6.069 -10.701 -4.115 1.00 98.12 176 ILE A N 1
ATOM 1342 C CA . ILE A 1 176 ? -5.688 -10.182 -5.426 1.00 98.12 176 ILE A CA 1
ATOM 1343 C C . ILE A 1 176 ? -4.977 -8.845 -5.220 1.00 98.12 176 ILE A C 1
ATOM 1345 O O . ILE A 1 176 ? -5.589 -7.860 -4.811 1.00 98.12 176 ILE A O 1
ATOM 1349 N N . VAL A 1 177 ? -3.679 -8.801 -5.507 1.00 98.44 177 VAL A N 1
ATOM 1350 C CA . VAL A 1 177 ? -2.908 -7.556 -5.530 1.00 98.44 177 VAL A CA 1
ATOM 1351 C C . VAL A 1 177 ? -3.043 -6.891 -6.894 1.00 98.44 177 VAL A C 1
ATOM 1353 O O . VAL A 1 177 ? -2.931 -7.549 -7.930 1.00 98.44 177 VAL A O 1
ATOM 1356 N N . VAL A 1 178 ? -3.252 -5.579 -6.880 1.00 98.44 178 VAL A N 1
ATOM 1357 C CA . VAL A 1 178 ? -3.278 -4.709 -8.054 1.00 98.44 178 VAL A CA 1
ATOM 1358 C C . VAL A 1 178 ? -2.235 -3.618 -7.860 1.00 98.44 178 VAL A C 1
ATOM 1360 O O . VAL A 1 178 ? -2.239 -2.944 -6.832 1.00 98.44 178 VAL A O 1
ATOM 1363 N N . ILE A 1 179 ? -1.354 -3.433 -8.839 1.00 98.56 179 ILE A N 1
ATOM 1364 C CA . ILE A 1 179 ? -0.362 -2.352 -8.870 1.00 98.56 179 ILE A CA 1
ATOM 1365 C C . ILE A 1 179 ? -0.588 -1.548 -10.146 1.00 98.56 179 ILE A C 1
ATOM 1367 O O . ILE A 1 179 ? -0.622 -2.119 -11.238 1.00 98.56 179 ILE A O 1
ATOM 1371 N N . ASN A 1 180 ? -0.738 -0.234 -9.995 1.00 97.31 180 ASN A N 1
ATOM 1372 C CA . ASN A 1 180 ? -0.988 0.703 -11.078 1.00 97.31 180 ASN A CA 1
ATOM 1373 C C . ASN A 1 180 ? 0.136 1.748 -11.154 1.00 97.31 180 ASN A C 1
ATOM 1375 O O . ASN A 1 180 ? 0.349 2.511 -10.215 1.00 97.31 180 ASN A O 1
ATOM 1379 N N . THR A 1 181 ? 0.834 1.804 -12.288 1.00 96.81 181 THR A N 1
ATOM 1380 C CA . THR A 1 181 ? 1.887 2.798 -12.572 1.00 96.81 181 THR A CA 1
ATOM 1381 C C . THR A 1 181 ? 1.411 3.933 -13.473 1.00 96.81 181 THR A C 1
ATOM 1383 O O . THR A 1 181 ? 2.212 4.762 -13.909 1.00 96.81 181 THR A O 1
ATOM 1386 N N . HIS A 1 182 ? 0.114 3.997 -13.780 1.00 94.50 182 HIS A N 1
ATOM 1387 C CA . HIS A 1 182 ? -0.445 5.116 -14.520 1.00 94.50 182 HIS A CA 1
ATOM 1388 C C . HIS A 1 182 ? -0.364 6.402 -13.668 1.00 94.50 182 HIS A C 1
ATOM 1390 O O . HIS A 1 182 ? -0.726 6.369 -12.490 1.00 94.50 182 HIS A O 1
ATOM 1396 N N . PRO A 1 183 ? 0.125 7.530 -14.223 1.00 90.75 183 PRO A N 1
ATOM 1397 C CA . PRO A 1 183 ? 0.446 8.728 -13.442 1.00 90.75 183 PRO A CA 1
ATOM 1398 C C . PRO A 1 183 ? -0.777 9.482 -12.905 1.00 90.75 183 PRO A C 1
ATOM 1400 O O . PRO A 1 183 ? -0.675 10.135 -11.870 1.00 90.75 183 PRO A O 1
ATOM 1403 N N . THR A 1 184 ? -1.909 9.434 -13.612 1.00 88.44 184 THR A N 1
ATOM 1404 C CA . THR A 1 184 ? -3.082 10.288 -13.325 1.00 88.44 184 THR A CA 1
ATOM 1405 C C . THR A 1 184 ? -4.361 9.511 -13.086 1.00 88.44 184 THR A C 1
ATOM 1407 O O . THR A 1 184 ? -5.148 9.874 -12.219 1.00 88.44 184 THR A O 1
ATOM 1410 N N . ASP A 1 185 ? -4.567 8.453 -13.860 1.00 90.50 185 ASP A N 1
ATOM 1411 C CA . ASP A 1 185 ? -5.786 7.657 -13.812 1.00 90.50 185 ASP A CA 1
ATOM 1412 C C . ASP A 1 185 ? -5.645 6.489 -12.836 1.00 90.50 185 ASP A C 1
ATOM 1414 O O . ASP A 1 185 ? -4.622 5.796 -12.792 1.00 90.50 185 ASP A O 1
ATOM 1418 N N . ALA A 1 186 ? -6.706 6.249 -12.064 1.00 92.00 186 ALA A N 1
ATOM 1419 C CA . ALA A 1 186 ? -6.919 4.924 -11.509 1.00 92.00 186 ALA A CA 1
ATOM 1420 C C . ALA A 1 186 ? -7.106 3.959 -12.685 1.00 92.00 186 ALA A C 1
ATOM 1422 O O . ALA A 1 186 ? -7.639 4.340 -13.727 1.00 92.00 186 ALA A O 1
ATOM 1423 N N . VAL A 1 187 ? -6.639 2.728 -12.539 1.00 93.75 187 VAL A N 1
ATOM 1424 C CA . VAL A 1 187 ? -6.741 1.725 -13.599 1.00 93.75 187 VAL A CA 1
ATOM 1425 C C . VAL A 1 187 ? -7.258 0.441 -12.983 1.00 93.75 187 VAL A C 1
ATOM 1427 O O . VAL A 1 187 ? -6.787 0.006 -11.926 1.00 93.75 187 VAL A O 1
ATOM 1430 N N . GLY A 1 188 ? -8.241 -0.154 -13.648 1.00 94.75 188 GLY A N 1
ATOM 1431 C CA . GLY A 1 188 ? -8.812 -1.435 -13.277 1.00 94.75 188 GLY A CA 1
ATOM 1432 C C . GLY A 1 188 ? -8.783 -2.430 -14.421 1.00 94.75 188 GLY A C 1
ATOM 1433 O O . GLY A 1 188 ? -8.525 -2.093 -15.578 1.00 94.75 188 GLY A O 1
ATOM 1434 N N . ALA A 1 189 ? -9.038 -3.687 -14.090 1.00 95.12 189 ALA A N 1
ATOM 1435 C CA . ALA A 1 189 ? -9.255 -4.720 -15.083 1.00 95.12 189 ALA A CA 1
ATOM 1436 C C . ALA A 1 189 ? -10.258 -5.752 -14.582 1.00 95.12 189 ALA A C 1
ATOM 1438 O O . ALA A 1 189 ? -10.270 -6.117 -13.404 1.00 95.12 189 ALA A O 1
ATOM 1439 N N . TRP A 1 190 ? -11.050 -6.272 -15.516 1.00 95.12 190 TRP A N 1
ATOM 1440 C CA . TRP A 1 190 ? -11.692 -7.562 -15.322 1.00 95.12 190 TRP A CA 1
ATOM 1441 C C . TRP A 1 190 ? -10.636 -8.648 -15.445 1.00 95.12 190 TRP A C 1
ATOM 1443 O O . TRP A 1 190 ? -9.966 -8.749 -16.472 1.00 95.12 190 TRP A O 1
ATOM 1453 N N . VAL A 1 191 ? -10.493 -9.456 -14.403 1.00 95.75 191 VAL A N 1
ATOM 1454 C CA . VAL A 1 191 ? -9.581 -10.599 -14.368 1.00 95.75 191 VAL A CA 1
ATOM 1455 C C . VAL A 1 191 ? -10.345 -11.864 -14.016 1.00 95.75 191 VAL A C 1
ATOM 1457 O O . VAL A 1 191 ? -11.365 -11.817 -13.332 1.00 95.75 191 VAL A O 1
ATOM 1460 N N . THR A 1 192 ? -9.837 -13.003 -14.479 1.00 96.75 192 THR A N 1
ATOM 1461 C CA . THR A 1 192 ? -10.402 -14.316 -14.153 1.00 96.75 192 THR A CA 1
ATOM 1462 C C . THR A 1 192 ? -9.619 -14.931 -13.002 1.00 96.75 192 THR A C 1
ATOM 1464 O O . THR A 1 192 ? -8.433 -15.235 -13.160 1.00 96.75 192 THR A O 1
ATOM 1467 N N . VAL A 1 193 ? -10.279 -15.122 -11.862 1.00 94.81 193 VAL A N 1
ATOM 1468 C CA . VAL A 1 193 ? -9.739 -15.814 -10.689 1.00 94.81 193 VAL A CA 1
ATOM 1469 C C . VAL A 1 193 ? -9.361 -17.253 -11.063 1.00 94.81 193 VAL A C 1
ATOM 1471 O O . VAL A 1 193 ? -10.091 -17.938 -11.778 1.00 94.81 193 VAL A O 1
ATOM 1474 N N . GLN A 1 194 ? -8.190 -17.697 -10.611 1.00 94.75 194 GLN A N 1
ATOM 1475 C CA . GLN A 1 194 ? -7.594 -18.991 -10.952 1.00 94.75 194 GLN A CA 1
ATOM 1476 C C . GLN A 1 194 ? -7.698 -19.997 -9.801 1.00 94.75 194 GLN A C 1
ATOM 1478 O O . GLN A 1 194 ? -7.836 -19.618 -8.636 1.00 94.75 194 GLN A O 1
ATOM 1483 N N . GLY A 1 195 ? -7.574 -21.283 -10.142 1.00 90.62 195 GLY A N 1
ATOM 1484 C CA . GLY A 1 195 ? -7.463 -22.378 -9.178 1.00 90.62 195 GLY A CA 1
ATOM 1485 C C . GLY A 1 195 ? -8.667 -22.495 -8.236 1.00 90.62 195 GLY A C 1
ATOM 1486 O O . GLY A 1 195 ? -9.809 -22.435 -8.684 1.00 90.62 195 GLY A O 1
ATOM 1487 N N . ALA A 1 196 ? -8.415 -22.675 -6.938 1.00 87.50 196 ALA A N 1
ATOM 1488 C CA . ALA A 1 196 ? -9.439 -22.708 -5.885 1.00 87.50 196 ALA A CA 1
ATOM 1489 C C . ALA A 1 196 ? -10.024 -21.317 -5.561 1.00 87.50 196 ALA A C 1
ATOM 1491 O O . ALA A 1 196 ? -10.936 -21.187 -4.743 1.00 87.50 196 ALA A O 1
ATOM 1492 N N . GLY A 1 197 ? -9.504 -20.278 -6.212 1.00 87.94 197 GLY A N 1
ATOM 1493 C CA . GLY A 1 197 ? -9.911 -18.898 -6.040 1.00 87.94 197 GLY A CA 1
ATOM 1494 C C . GLY A 1 197 ? -9.350 -18.241 -4.790 1.00 87.94 197 GLY A C 1
ATOM 1495 O O . GLY A 1 197 ? -8.282 -18.606 -4.312 1.00 87.94 197 GLY A O 1
ATOM 1496 N N . VAL A 1 198 ? -10.044 -17.210 -4.308 1.00 90.25 198 VAL A N 1
ATOM 1497 C CA . VAL A 1 198 ? -9.643 -16.417 -3.131 1.00 90.25 198 VAL A CA 1
ATOM 1498 C C . VAL A 1 198 ? -10.497 -16.701 -1.895 1.00 90.25 198 VAL A C 1
ATOM 1500 O O . VAL A 1 198 ? -10.333 -16.052 -0.869 1.00 90.25 198 VAL A O 1
ATOM 1503 N N . GLY A 1 199 ? -11.407 -17.675 -1.972 1.00 87.50 199 GLY A N 1
ATOM 1504 C CA . GLY A 1 199 ? -12.205 -18.120 -0.827 1.00 87.50 199 GLY A CA 1
ATOM 1505 C C . GLY A 1 199 ? -13.294 -17.149 -0.352 1.00 87.50 199 GLY A C 1
ATOM 1506 O O . GLY A 1 199 ? -13.857 -17.387 0.709 1.00 87.50 199 GLY A O 1
ATOM 1507 N N . ALA A 1 200 ? -13.609 -16.097 -1.115 1.00 87.44 200 ALA A N 1
ATOM 1508 C CA . ALA A 1 200 ? -14.648 -15.119 -0.788 1.00 87.44 200 ALA A CA 1
ATOM 1509 C C . ALA A 1 200 ? -15.435 -14.686 -2.036 1.00 87.44 200 ALA A C 1
ATOM 1511 O O . ALA A 1 200 ? -14.877 -14.610 -3.132 1.00 87.44 200 ALA A O 1
ATOM 1512 N N . SER A 1 201 ? -16.728 -14.394 -1.855 1.00 90.12 201 SER A N 1
ATOM 1513 C CA . SER A 1 201 ? -17.629 -13.920 -2.923 1.00 90.12 201 SER A CA 1
ATOM 1514 C C . SER A 1 201 ? -17.598 -12.406 -3.103 1.00 90.12 201 SER A C 1
ATOM 1516 O O . SER A 1 201 ? -17.833 -11.918 -4.203 1.00 90.12 201 SER A O 1
ATOM 1518 N N . PHE A 1 202 ? -17.284 -11.664 -2.041 1.00 90.50 202 PHE A N 1
ATOM 1519 C CA . PHE A 1 202 ? -17.109 -10.218 -2.084 1.00 90.50 202 PHE A CA 1
ATOM 1520 C C . PHE A 1 202 ? -15.719 -9.866 -1.585 1.00 90.50 202 PHE A C 1
ATOM 1522 O O . PHE A 1 202 ? -15.275 -10.372 -0.554 1.00 90.50 202 PHE A O 1
ATOM 1529 N N . LEU A 1 203 ? -15.039 -8.989 -2.315 1.00 93.81 203 LEU A N 1
ATOM 1530 C CA . LEU A 1 203 ? -13.713 -8.509 -1.966 1.00 93.81 203 LEU A CA 1
ATOM 1531 C C . LEU A 1 203 ? -13.747 -7.020 -1.656 1.00 93.81 203 LEU A C 1
ATOM 1533 O O . LEU A 1 203 ? -14.490 -6.256 -2.272 1.00 93.81 203 LEU A O 1
ATOM 1537 N N . ARG A 1 204 ? -12.887 -6.608 -0.734 1.00 90.88 204 ARG A N 1
ATOM 1538 C CA . ARG A 1 204 ? -12.585 -5.213 -0.419 1.00 90.88 204 ARG A CA 1
ATOM 1539 C C . ARG A 1 204 ? -11.080 -5.019 -0.472 1.00 90.88 204 ARG A C 1
ATOM 1541 O O . ARG A 1 204 ? -10.326 -5.919 -0.104 1.00 90.88 204 ARG A O 1
ATOM 1548 N N . ASP A 1 205 ? -10.641 -3.837 -0.883 1.00 93.06 205 ASP A N 1
ATOM 1549 C CA . ASP A 1 205 ? -9.244 -3.452 -0.725 1.00 93.06 205 ASP A CA 1
ATOM 1550 C C . ASP A 1 205 ? -8.883 -3.282 0.757 1.00 93.06 205 ASP A C 1
ATOM 1552 O O . ASP A 1 205 ? -9.320 -2.353 1.437 1.00 93.06 205 ASP A O 1
ATOM 1556 N N . GLN A 1 206 ? -8.047 -4.186 1.253 1.00 89.12 206 GLN A N 1
ATOM 1557 C CA . GLN A 1 206 ? -7.603 -4.215 2.639 1.00 89.12 206 GLN A CA 1
ATOM 1558 C C . GLN A 1 206 ? -6.479 -3.208 2.934 1.00 89.12 206 GLN A C 1
ATOM 1560 O O . GLN A 1 206 ? -6.134 -2.991 4.094 1.00 89.12 206 GLN A O 1
ATOM 1565 N N . THR A 1 207 ? -5.917 -2.555 1.910 1.00 87.25 207 THR A N 1
ATOM 1566 C CA . THR A 1 207 ? -4.978 -1.432 2.095 1.00 87.25 207 THR A CA 1
ATOM 1567 C C . THR A 1 207 ? -5.700 -0.121 2.430 1.00 87.25 207 THR A C 1
ATOM 1569 O O . THR A 1 207 ? -5.111 0.803 3.004 1.00 87.25 207 THR A O 1
ATOM 1572 N N . GLY A 1 208 ? -6.993 -0.057 2.087 1.00 83.06 208 GLY A N 1
ATOM 1573 C CA . GLY A 1 208 ? -7.852 1.117 2.191 1.00 83.06 208 GLY A CA 1
ATOM 1574 C C . GLY A 1 208 ? -7.596 2.189 1.126 1.00 83.06 208 GLY A C 1
ATOM 1575 O O . GLY A 1 208 ? -8.186 3.262 1.219 1.00 83.06 208 GLY A O 1
ATOM 1576 N N . ASN A 1 209 ? -6.729 1.934 0.142 1.00 84.31 209 ASN A N 1
ATOM 1577 C CA . ASN A 1 209 ? -6.451 2.859 -0.960 1.00 84.31 209 ASN A CA 1
ATOM 1578 C C . ASN A 1 209 ? -7.631 2.955 -1.947 1.00 84.31 209 ASN A C 1
ATOM 1580 O O . ASN A 1 209 ? -7.715 3.888 -2.747 1.00 84.31 209 ASN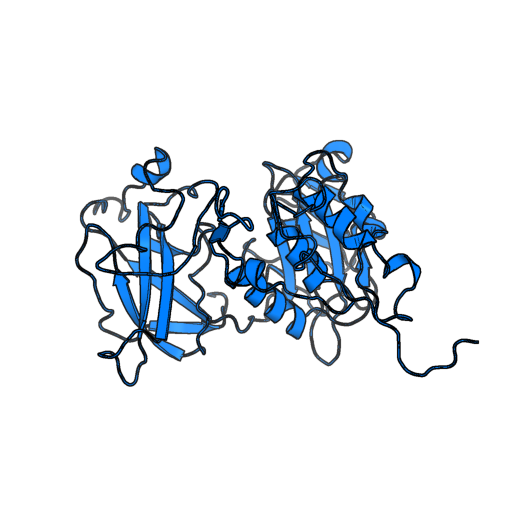 A O 1
ATOM 1584 N N . ARG A 1 210 ? -8.544 1.982 -1.894 1.00 83.31 210 ARG A N 1
ATOM 1585 C CA . ARG A 1 210 ? -9.813 1.915 -2.619 1.00 83.31 210 ARG A CA 1
ATOM 1586 C C . ARG A 1 210 ? -10.969 1.709 -1.641 1.00 83.31 210 ARG A C 1
ATOM 1588 O O . ARG A 1 210 ? -10.838 1.022 -0.630 1.00 83.31 210 ARG A O 1
ATOM 1595 N N . SER A 1 211 ? -12.124 2.282 -1.966 1.00 81.88 211 SER A N 1
ATOM 1596 C CA . SER A 1 211 ? -13.372 2.091 -1.223 1.00 81.88 211 SER A CA 1
ATOM 1597 C C . SER A 1 211 ? -14.352 1.201 -1.990 1.00 81.88 211 SER A C 1
ATOM 1599 O O . SER A 1 211 ? -14.233 1.017 -3.202 1.00 81.88 211 SER A O 1
ATOM 1601 N N . GLY A 1 212 ? -15.339 0.666 -1.269 1.00 80.00 212 GLY A N 1
ATOM 1602 C CA . GLY A 1 212 ?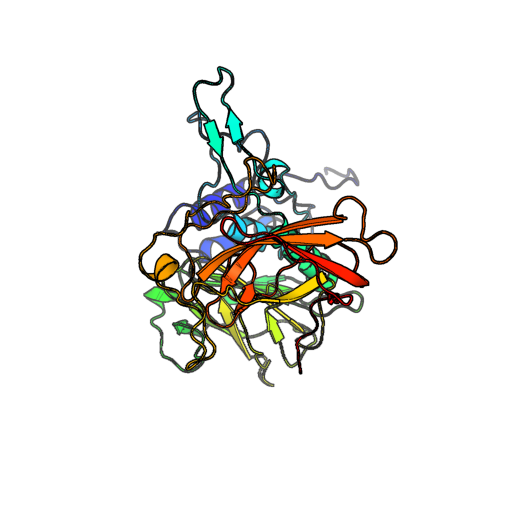 -16.364 -0.217 -1.823 1.00 80.00 212 GLY A CA 1
ATOM 1603 C C . GLY A 1 212 ? -15.969 -1.692 -1.820 1.00 80.00 212 GLY A C 1
ATOM 1604 O O . GLY A 1 212 ? -14.907 -2.080 -1.329 1.00 80.00 212 GLY A O 1
ATOM 1605 N N . THR A 1 213 ? -16.871 -2.512 -2.345 1.00 88.06 213 THR A N 1
ATOM 1606 C CA . THR A 1 213 ? -16.689 -3.953 -2.512 1.00 88.06 213 THR A CA 1
ATOM 1607 C C . THR A 1 213 ? -16.863 -4.333 -3.978 1.00 88.06 213 THR A C 1
ATOM 1609 O O . THR A 1 213 ? -17.507 -3.620 -4.747 1.00 88.06 213 THR A O 1
ATOM 1612 N N . THR A 1 214 ? -16.275 -5.458 -4.370 1.00 92.44 214 THR A N 1
ATOM 1613 C CA . THR A 1 214 ? -16.422 -6.053 -5.703 1.00 92.44 214 THR A CA 1
ATOM 1614 C C . THR A 1 214 ? -16.838 -7.512 -5.571 1.00 92.44 214 THR A C 1
ATOM 1616 O O . THR A 1 214 ? -16.425 -8.189 -4.630 1.00 92.44 214 THR A O 1
ATOM 1619 N N . GLU A 1 215 ? -17.679 -7.990 -6.482 1.00 93.75 215 GLU A N 1
ATOM 1620 C CA . GLU A 1 215 ? -18.169 -9.369 -6.498 1.00 93.75 215 GLU A CA 1
ATOM 1621 C C . GLU A 1 215 ? -17.258 -10.252 -7.359 1.00 93.75 215 GLU A C 1
ATOM 1623 O O . GLU A 1 215 ? -16.882 -9.883 -8.475 1.00 93.75 215 GLU A O 1
ATOM 1628 N N . VAL A 1 216 ? -16.932 -11.439 -6.850 1.00 95.25 216 VAL A N 1
ATOM 1629 C CA . VAL A 1 216 ? -16.405 -12.539 -7.659 1.00 95.25 216 VAL A CA 1
ATOM 1630 C C . VAL A 1 216 ? -17.601 -13.282 -8.242 1.00 95.25 216 VAL A C 1
ATOM 1632 O O . VAL A 1 216 ? -18.296 -14.015 -7.538 1.00 95.25 216 VAL A O 1
ATOM 1635 N N . TYR A 1 217 ? -17.853 -13.068 -9.530 1.00 94.38 217 TYR A N 1
ATOM 1636 C CA . TYR A 1 217 ? -19.012 -13.624 -10.220 1.00 94.38 217 TYR A CA 1
ATOM 1637 C C . TYR A 1 217 ? -18.901 -15.147 -10.365 1.00 94.38 217 TYR A C 1
ATOM 1639 O O . TYR A 1 217 ? -17.816 -15.726 -10.307 1.00 94.38 217 TYR A O 1
ATOM 1647 N N . GLY A 1 218 ? -20.031 -15.813 -10.622 1.00 92.00 218 GLY A N 1
ATOM 1648 C CA . GLY A 1 218 ? -20.085 -17.273 -10.794 1.00 92.00 218 GLY A CA 1
ATOM 1649 C C . GLY A 1 218 ? -19.277 -17.825 -11.979 1.00 92.00 218 GLY A C 1
ATOM 1650 O O . GLY A 1 218 ? -19.070 -19.032 -12.061 1.00 92.00 218 GLY A O 1
ATOM 1651 N N . ASP A 1 219 ? -18.808 -16.964 -12.887 1.00 92.69 219 ASP A N 1
ATOM 1652 C CA . ASP A 1 219 ? -17.860 -17.297 -13.959 1.00 92.69 219 ASP A CA 1
ATOM 1653 C C . ASP A 1 219 ? -16.389 -17.023 -13.575 1.00 92.69 219 ASP A C 1
ATOM 1655 O O . ASP A 1 219 ? -15.506 -17.035 -14.433 1.00 92.69 219 ASP A O 1
ATOM 1659 N N . ASN A 1 220 ? -16.130 -16.791 -12.284 1.00 92.94 220 ASN A N 1
ATOM 1660 C CA . ASN A 1 220 ? -14.846 -16.453 -11.671 1.00 92.94 220 ASN A CA 1
ATOM 1661 C C . ASN A 1 220 ? -14.251 -15.108 -12.105 1.00 92.94 220 ASN A C 1
ATOM 1663 O O . ASN A 1 220 ? -13.097 -14.821 -11.773 1.00 92.94 220 ASN A O 1
ATOM 1667 N N . ARG A 1 221 ? -14.988 -14.263 -12.831 1.00 94.81 221 ARG A N 1
ATOM 1668 C CA . ARG A 1 221 ? -14.507 -12.915 -13.139 1.00 94.81 221 ARG A CA 1
ATOM 1669 C C . ARG A 1 221 ? -14.723 -11.983 -11.959 1.00 94.81 221 ARG A C 1
ATOM 1671 O O . ARG A 1 221 ? -15.718 -12.066 -11.249 1.00 94.81 221 ARG A O 1
ATOM 1678 N N . VAL A 1 222 ? -13.787 -11.063 -11.781 1.00 95.69 222 VAL A N 1
ATOM 1679 C CA . VAL A 1 222 ? -13.866 -9.988 -10.793 1.00 95.69 222 VAL A CA 1
ATOM 1680 C C . VAL A 1 222 ? -13.238 -8.733 -11.377 1.00 95.69 222 VAL A C 1
ATOM 1682 O O . VAL A 1 222 ? -12.234 -8.807 -12.093 1.00 95.69 222 VAL A O 1
ATOM 1685 N N . PHE A 1 223 ? -13.839 -7.581 -11.094 1.00 95.44 223 PHE A N 1
ATOM 1686 C CA . PHE A 1 223 ? -13.238 -6.295 -11.412 1.00 95.44 223 PHE A CA 1
ATOM 1687 C C . PHE A 1 223 ? -12.430 -5.805 -10.217 1.00 95.44 223 PHE A C 1
ATOM 1689 O O . PHE A 1 223 ? -12.955 -5.720 -9.106 1.00 95.44 223 PHE A O 1
ATOM 1696 N N . VAL A 1 224 ? -11.164 -5.473 -10.447 1.00 96.31 224 VAL A N 1
ATOM 1697 C CA . VAL A 1 224 ? -10.264 -4.930 -9.427 1.00 96.31 224 VAL A CA 1
ATOM 1698 C C . VAL A 1 224 ? -9.526 -3.720 -9.986 1.00 96.31 224 VAL A C 1
ATOM 1700 O O . VAL A 1 224 ? -9.160 -3.704 -11.162 1.00 96.31 224 VAL A O 1
ATOM 1703 N N . SER A 1 225 ? -9.298 -2.708 -9.150 1.00 96.06 225 SER A N 1
ATOM 1704 C CA . SER A 1 225 ? -8.597 -1.476 -9.532 1.00 96.06 225 SER A CA 1
ATOM 1705 C C . SER A 1 225 ? -7.599 -1.026 -8.469 1.00 96.06 225 SER A C 1
ATOM 1707 O O . SER A 1 225 ? -7.622 -1.503 -7.330 1.00 96.06 225 SER A O 1
ATOM 1709 N N . ALA A 1 226 ? -6.706 -0.117 -8.855 1.00 96.00 226 ALA A N 1
ATOM 1710 C CA . ALA A 1 226 ? -5.801 0.595 -7.959 1.00 96.00 226 ALA A CA 1
ATOM 1711 C C . ALA A 1 226 ? -5.731 2.086 -8.342 1.00 96.00 226 ALA A C 1
ATOM 1713 O O . ALA A 1 226 ? -5.902 2.428 -9.520 1.00 96.00 226 ALA A O 1
ATOM 1714 N N . PRO A 1 227 ? -5.481 2.988 -7.372 1.00 93.44 227 PRO A N 1
ATOM 1715 C CA . PRO A 1 227 ? -5.351 4.417 -7.653 1.00 93.44 227 PRO A CA 1
ATOM 1716 C C . PRO A 1 227 ? -4.109 4.720 -8.516 1.00 93.44 227 PRO A C 1
ATOM 1718 O O . PRO A 1 227 ? -3.259 3.840 -8.684 1.00 93.44 227 PRO A O 1
ATOM 1721 N N . PRO A 1 228 ? -3.995 5.935 -9.084 1.00 93.31 228 PRO A N 1
ATOM 1722 C CA . PRO A 1 228 ? -2.823 6.343 -9.863 1.00 93.31 228 PRO A CA 1
ATOM 1723 C C . PRO A 1 228 ? -1.545 6.220 -9.031 1.00 93.31 228 PRO A C 1
ATOM 1725 O O . PRO A 1 228 ? -1.552 6.587 -7.855 1.00 93.31 228 PRO A O 1
ATOM 1728 N N . LEU A 1 229 ? -0.464 5.710 -9.631 1.00 94.38 229 LEU A N 1
ATOM 1729 C CA . LEU A 1 229 ? 0.824 5.450 -8.958 1.00 94.38 229 LEU A CA 1
ATOM 1730 C C . LEU A 1 229 ? 0.676 4.738 -7.601 1.00 94.38 229 LEU A C 1
ATOM 1732 O O . LEU A 1 229 ? 1.408 5.011 -6.649 1.00 94.38 229 LEU A O 1
ATOM 1736 N N . GLY A 1 230 ? -0.291 3.827 -7.504 1.00 95.38 230 GLY A N 1
ATOM 1737 C CA . GLY A 1 230 ? -0.682 3.190 -6.257 1.00 95.38 230 GLY A CA 1
ATOM 1738 C C . GLY A 1 230 ? -0.956 1.700 -6.399 1.00 95.38 230 GLY A C 1
ATOM 1739 O O . GLY A 1 230 ? -0.741 1.076 -7.439 1.00 95.38 230 GLY A O 1
ATOM 1740 N N . TYR A 1 231 ? -1.425 1.113 -5.306 1.00 98.00 231 TYR A N 1
ATOM 1741 C CA . TYR A 1 231 ? -1.730 -0.308 -5.220 1.00 98.00 231 TYR A CA 1
ATOM 1742 C C . TYR A 1 231 ? -2.975 -0.543 -4.370 1.00 98.00 231 TYR A C 1
ATOM 1744 O O . TYR A 1 231 ? -3.360 0.307 -3.570 1.00 98.00 231 TYR A O 1
ATOM 1752 N N . ALA A 1 232 ? -3.579 -1.711 -4.539 1.00 96.69 232 ALA A N 1
ATOM 1753 C CA . ALA A 1 232 ? -4.690 -2.205 -3.738 1.00 96.69 232 ALA A CA 1
ATOM 1754 C C . ALA A 1 232 ? -4.524 -3.713 -3.533 1.00 96.69 232 ALA A C 1
ATOM 1756 O O . ALA A 1 232 ? -3.989 -4.403 -4.405 1.00 96.69 232 ALA A O 1
ATOM 1757 N N . VAL A 1 233 ? -4.985 -4.238 -2.400 1.00 97.44 233 VAL A N 1
ATOM 1758 C CA . VAL A 1 233 ? -5.010 -5.683 -2.147 1.00 97.44 233 VAL A CA 1
ATOM 1759 C C . VAL A 1 233 ? -6.424 -6.101 -1.786 1.00 97.44 233 VAL A C 1
ATOM 1761 O O . VAL A 1 233 ? -6.879 -5.922 -0.659 1.00 97.44 233 VAL A O 1
ATOM 1764 N N . TRP A 1 234 ? -7.111 -6.662 -2.773 1.00 96.38 234 TRP A N 1
ATOM 1765 C CA . TRP A 1 234 ? -8.490 -7.109 -2.682 1.00 96.38 234 TRP A CA 1
ATOM 1766 C C . TRP A 1 234 ? -8.539 -8.494 -2.041 1.00 96.38 234 TRP A C 1
ATOM 1768 O O . TRP A 1 234 ? -8.027 -9.459 -2.605 1.00 96.38 234 TRP A O 1
ATOM 1778 N N . ALA A 1 235 ? -9.139 -8.600 -0.865 1.00 94.69 235 ALA A N 1
ATOM 1779 C CA . ALA A 1 235 ? -9.348 -9.862 -0.156 1.00 94.69 235 ALA A CA 1
ATOM 1780 C C . ALA A 1 235 ? -10.754 -9.879 0.455 1.00 94.69 235 ALA A C 1
ATOM 1782 O O . ALA A 1 235 ? -11.492 -8.909 0.285 1.00 94.69 235 ALA A O 1
ATOM 1783 N N . ASP A 1 236 ? -11.113 -10.966 1.141 1.00 90.06 236 ASP A N 1
ATOM 1784 C CA . ASP A 1 236 ? -12.426 -11.160 1.771 1.00 90.06 236 ASP A CA 1
ATOM 1785 C C . ASP A 1 236 ? -12.952 -9.874 2.433 1.00 90.06 236 ASP A C 1
ATOM 1787 O O . ASP A 1 236 ? -12.321 -9.328 3.342 1.00 90.06 236 ASP A O 1
ATOM 1791 N N . ALA A 1 237 ? -14.082 -9.364 1.934 1.00 86.38 237 ALA A N 1
ATOM 1792 C CA . ALA A 1 237 ? -14.672 -8.105 2.376 1.00 86.38 237 ALA A CA 1
ATOM 1793 C C . ALA A 1 237 ? -15.141 -8.142 3.838 1.00 86.38 237 ALA A C 1
ATOM 1795 O O . ALA A 1 237 ? -15.160 -7.095 4.496 1.00 86.38 237 ALA A O 1
ATOM 1796 N N . ASP A 1 238 ? -15.478 -9.329 4.342 1.00 80.56 238 ASP A N 1
ATOM 1797 C CA . ASP A 1 238 ? -15.956 -9.527 5.709 1.00 80.56 238 ASP A CA 1
ATOM 1798 C C . ASP A 1 238 ? -14.797 -9.660 6.707 1.00 80.56 238 ASP A C 1
ATOM 1800 O O . ASP A 1 238 ? -14.982 -9.514 7.921 1.00 80.56 238 ASP A O 1
ATOM 1804 N N . TYR A 1 239 ? -13.571 -9.861 6.212 1.00 76.12 239 TYR A N 1
ATOM 1805 C CA . TYR A 1 239 ? -12.382 -9.898 7.049 1.00 76.12 239 TYR A CA 1
ATOM 1806 C C . TYR A 1 239 ? -11.898 -8.486 7.383 1.00 76.12 239 TYR A C 1
ATOM 1808 O O . TYR A 1 239 ? -11.613 -7.663 6.508 1.00 76.12 239 TYR A O 1
ATOM 1816 N N . ASN A 1 240 ? -11.746 -8.212 8.676 1.00 69.69 240 ASN A N 1
ATOM 1817 C CA . ASN A 1 240 ? -11.219 -6.947 9.171 1.00 69.69 240 ASN A CA 1
ATOM 1818 C C . ASN A 1 240 ? -9.779 -7.148 9.626 1.00 69.69 240 ASN A C 1
ATOM 1820 O O . ASN A 1 240 ? -9.525 -7.827 10.621 1.00 69.69 240 ASN A O 1
ATOM 1824 N N . LEU A 1 241 ? -8.833 -6.558 8.890 1.00 69.00 241 LEU A N 1
ATOM 1825 C CA . LEU A 1 241 ? -7.433 -6.579 9.292 1.00 69.00 241 LEU A CA 1
ATOM 1826 C C . LEU A 1 241 ? -7.256 -5.925 10.656 1.00 69.00 241 LEU A C 1
ATOM 1828 O O . LEU A 1 241 ? -7.822 -4.864 10.938 1.00 69.00 241 LEU A O 1
ATOM 1832 N N . SER A 1 242 ? -6.396 -6.531 11.468 1.00 62.41 242 SER A N 1
ATOM 1833 C CA . SER A 1 242 ? -6.118 -6.083 12.826 1.00 62.41 242 SER A CA 1
ATOM 1834 C C . SER A 1 242 ? -5.277 -4.800 12.909 1.00 62.41 242 SER A C 1
ATOM 1836 O O . SER A 1 242 ? -4.430 -4.692 13.787 1.00 62.41 242 SER A O 1
ATOM 1838 N N . ILE A 1 243 ? -5.487 -3.827 12.015 1.00 65.50 243 ILE A N 1
ATOM 1839 C CA . ILE A 1 243 ? -4.795 -2.533 12.002 1.00 65.50 243 ILE A CA 1
ATOM 1840 C C . ILE A 1 243 ? -5.620 -1.547 12.831 1.00 65.50 243 ILE A C 1
ATOM 1842 O O . ILE A 1 243 ? -6.725 -1.187 12.407 1.00 65.50 243 ILE A O 1
ATOM 1846 N N . PRO A 1 244 ? -5.135 -1.112 14.004 1.00 76.00 244 PRO A N 1
ATOM 1847 C CA . PRO A 1 244 ? -5.947 -0.294 14.890 1.00 76.00 244 PRO A CA 1
ATOM 1848 C C . PRO A 1 244 ? -6.023 1.144 14.372 1.00 76.00 244 PRO A C 1
ATOM 1850 O O . PRO A 1 244 ? -5.012 1.804 14.126 1.00 76.00 244 PRO A O 1
ATOM 1853 N N . VAL A 1 245 ? -7.245 1.628 14.166 1.00 81.12 245 VAL A N 1
ATOM 1854 C CA . VAL A 1 245 ? -7.544 2.944 13.598 1.00 81.12 245 VAL A CA 1
ATOM 1855 C C . VAL A 1 245 ? -8.379 3.776 14.558 1.00 81.12 245 VAL A C 1
ATOM 1857 O O . VAL A 1 245 ? -9.284 3.276 15.225 1.00 81.12 245 VAL A O 1
ATOM 1860 N N . ALA A 1 246 ? -8.109 5.078 14.599 1.00 86.19 246 ALA A N 1
ATOM 1861 C CA . ALA A 1 246 ? -8.918 6.040 15.328 1.00 86.19 246 ALA A CA 1
ATOM 1862 C C . ALA A 1 246 ? -9.794 6.832 14.351 1.00 86.19 246 ALA A C 1
ATOM 1864 O O . ALA A 1 246 ? -9.300 7.509 13.447 1.00 86.19 246 ALA A O 1
ATOM 1865 N N . ARG A 1 247 ? -11.112 6.799 14.564 1.00 87.75 247 ARG A N 1
ATOM 1866 C CA . ARG A 1 247 ? -12.065 7.648 13.839 1.00 87.75 247 ARG A CA 1
ATOM 1867 C C . ARG A 1 247 ? -12.332 8.898 14.657 1.00 87.75 247 ARG A C 1
ATOM 1869 O O . ARG A 1 247 ? -13.106 8.876 15.611 1.00 87.75 247 ARG A O 1
ATOM 1876 N N . LEU A 1 248 ? -11.648 9.977 14.300 1.00 92.75 248 LEU A N 1
ATOM 1877 C CA . LEU A 1 248 ? -11.691 11.234 15.035 1.00 92.75 248 LEU A CA 1
ATOM 1878 C C . LEU A 1 248 ? -12.302 12.331 14.172 1.00 92.75 248 LEU A C 1
ATOM 1880 O O . LEU A 1 248 ? -12.071 12.400 12.965 1.00 92.75 248 LEU A O 1
ATOM 1884 N N . LYS A 1 249 ? -13.070 13.206 14.820 1.00 93.44 249 LYS A N 1
ATOM 1885 C CA . LYS A 1 249 ? -13.674 14.377 14.196 1.00 93.44 249 LYS A CA 1
ATOM 1886 C C . LYS A 1 249 ? -13.419 15.607 15.053 1.00 93.44 249 LYS A C 1
ATOM 1888 O O . LYS A 1 249 ? -13.610 15.565 16.269 1.00 93.44 249 LYS A O 1
ATOM 1893 N N . ALA A 1 250 ? -12.997 16.693 14.423 1.00 94.62 250 ALA A N 1
ATOM 1894 C CA . ALA A 1 250 ? -12.735 17.963 15.077 1.00 94.62 250 ALA A CA 1
ATOM 1895 C C . ALA A 1 250 ? -13.066 19.131 14.150 1.00 94.62 250 ALA A C 1
ATOM 1897 O O . ALA A 1 250 ? -12.964 19.026 12.934 1.00 94.62 250 ALA A O 1
ATOM 1898 N N . PHE A 1 251 ? -13.429 20.266 14.739 1.00 95.06 251 PHE A N 1
ATOM 1899 C CA . PHE A 1 251 ? -13.628 21.507 14.004 1.00 95.06 251 PHE A CA 1
ATOM 1900 C C . PHE A 1 251 ? -12.795 22.614 14.635 1.00 95.06 251 PHE A C 1
ATOM 1902 O O . PHE A 1 251 ? -12.833 22.834 15.847 1.00 95.06 251 PHE A O 1
ATOM 1909 N N . LEU A 1 252 ? -12.048 23.322 13.798 1.00 94.25 252 LEU A N 1
ATOM 1910 C CA . LEU A 1 252 ? -11.312 24.518 14.167 1.00 94.25 252 LEU A CA 1
ATOM 1911 C C . LEU A 1 252 ? -12.225 25.722 13.985 1.00 94.25 252 LEU A C 1
ATOM 1913 O O . LEU A 1 252 ? -12.756 25.951 12.901 1.00 94.25 252 LEU A O 1
ATOM 1917 N N . ARG A 1 253 ? -12.388 26.524 15.038 1.00 90.44 253 ARG A N 1
ATOM 1918 C CA . ARG A 1 253 ? -13.331 27.650 15.018 1.00 90.44 253 ARG A CA 1
ATOM 1919 C C . ARG A 1 253 ? -13.005 28.682 13.935 1.00 90.44 253 ARG A C 1
ATOM 1921 O O . ARG A 1 253 ? -13.929 29.266 13.391 1.00 90.44 253 ARG A O 1
ATOM 1928 N N . GLY A 1 254 ? -11.722 28.907 13.640 1.00 90.38 254 GLY A N 1
ATOM 1929 C CA . GLY A 1 254 ? -11.282 29.865 12.620 1.00 90.38 254 GLY A CA 1
ATOM 1930 C C . GLY A 1 254 ? -11.833 29.566 11.217 1.00 90.38 254 GLY A C 1
ATOM 1931 O O . GLY A 1 254 ? -12.550 30.400 10.674 1.00 90.38 254 GLY A O 1
ATOM 1932 N N . PRO A 1 255 ? -11.528 28.397 10.623 1.00 93.69 255 PRO A N 1
ATOM 1933 C CA . PRO A 1 255 ? -12.017 28.044 9.291 1.00 93.69 255 PRO A CA 1
ATOM 1934 C C . PRO A 1 255 ? -13.467 27.532 9.263 1.00 93.69 255 PRO A C 1
ATOM 1936 O O . PRO A 1 255 ? -14.000 27.372 8.169 1.00 93.69 255 PRO A O 1
ATOM 1939 N N . TYR A 1 256 ? -14.106 27.248 10.406 1.00 96.31 256 TYR A N 1
ATOM 1940 C CA . TYR A 1 256 ? -15.459 26.678 10.461 1.00 96.31 256 TYR A CA 1
ATOM 1941 C C . TYR A 1 256 ? -16.553 27.674 10.058 1.00 96.31 256 TYR A C 1
ATOM 1943 O O . TYR A 1 256 ? -16.711 28.735 10.662 1.00 96.31 256 TYR A O 1
ATOM 1951 N N . ASN A 1 257 ? -17.371 27.280 9.085 1.00 93.94 257 ASN A N 1
ATOM 1952 C CA . ASN A 1 257 ? -18.572 27.986 8.677 1.00 93.94 257 ASN A CA 1
ATOM 1953 C C . ASN A 1 257 ? -19.814 27.299 9.285 1.00 93.94 257 ASN A C 1
ATOM 1955 O O . ASN A 1 257 ? -20.156 26.182 8.890 1.00 93.94 257 ASN A O 1
ATOM 1959 N N . PRO A 1 258 ? -20.536 27.960 10.210 1.00 91.88 258 PRO A N 1
ATOM 1960 C CA . PRO A 1 258 ? -21.691 27.364 10.878 1.00 91.88 258 PRO A CA 1
ATOM 1961 C C . PRO A 1 258 ? -22.905 27.162 9.961 1.00 91.88 258 PRO A C 1
ATOM 1963 O O . PRO A 1 258 ? -23.800 26.411 10.331 1.00 91.88 258 PRO A O 1
ATOM 1966 N N . ILE A 1 259 ? -22.951 27.815 8.794 1.00 92.38 259 ILE A N 1
ATOM 1967 C CA . ILE A 1 259 ? -24.050 27.671 7.829 1.00 92.38 259 ILE A CA 1
ATOM 1968 C C . ILE A 1 259 ? -23.890 26.373 7.036 1.00 92.38 259 ILE A C 1
ATOM 1970 O O . ILE A 1 259 ? -24.853 25.630 6.878 1.00 92.38 259 ILE A O 1
ATOM 1974 N N . SER A 1 260 ? -22.680 26.088 6.546 1.00 91.50 260 SER A N 1
ATOM 1975 C CA . SER A 1 260 ? -22.404 24.863 5.785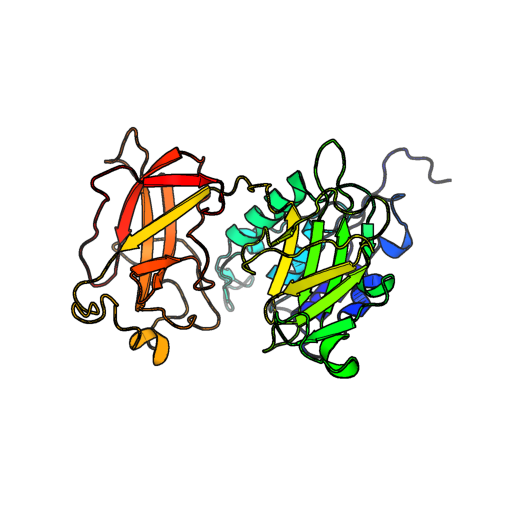 1.00 91.50 260 SER A CA 1
ATOM 1976 C C . SER A 1 260 ? -22.038 23.669 6.669 1.00 91.50 260 SER A C 1
ATOM 1978 O O . SER A 1 260 ? -22.049 22.539 6.192 1.00 91.50 260 SER A O 1
ATOM 1980 N N . GLY A 1 261 ? -21.681 23.902 7.936 1.00 92.25 261 GLY A N 1
ATOM 1981 C CA . GLY A 1 261 ? -21.175 22.859 8.831 1.00 92.25 261 GLY A CA 1
ATOM 1982 C C . GLY A 1 261 ? -19.785 22.339 8.443 1.00 92.25 261 GLY A C 1
ATOM 1983 O O . GLY A 1 261 ? -19.391 21.265 8.895 1.00 92.25 261 GLY A O 1
ATOM 1984 N N . ALA A 1 262 ? -19.051 23.082 7.609 1.00 94.31 262 ALA A N 1
ATOM 1985 C CA . ALA A 1 262 ? -17.747 22.702 7.073 1.00 94.31 262 ALA A CA 1
ATOM 1986 C C . ALA A 1 262 ? -16.680 23.763 7.375 1.00 94.31 262 ALA A C 1
ATOM 1988 O O . ALA A 1 262 ? -16.982 24.932 7.607 1.00 94.31 262 ALA A O 1
ATOM 1989 N N . MET A 1 263 ? -15.417 23.356 7.353 1.00 97.38 263 MET A N 1
ATOM 1990 C CA . MET A 1 263 ? -14.252 24.226 7.416 1.00 97.38 263 MET A CA 1
ATOM 1991 C C . MET A 1 263 ? -13.768 24.602 6.021 1.00 97.38 263 MET A C 1
ATOM 1993 O O . MET A 1 263 ? -13.823 23.801 5.092 1.00 97.38 263 MET A O 1
ATOM 1997 N N . SER A 1 264 ? -13.250 25.820 5.899 1.00 96.19 264 SER A N 1
ATOM 1998 C CA . SER A 1 264 ? -12.541 26.269 4.707 1.00 96.19 264 SER A CA 1
ATOM 1999 C C . SER A 1 264 ? -11.348 25.358 4.397 1.00 96.19 264 SER A C 1
ATOM 2001 O O . SER A 1 264 ? -10.558 25.022 5.283 1.00 96.19 264 SER A O 1
ATOM 2003 N N . THR A 1 265 ? -11.212 24.995 3.126 1.00 96.44 265 THR A N 1
ATOM 2004 C CA . THR A 1 265 ? -10.088 24.236 2.553 1.00 96.44 265 THR A CA 1
ATOM 2005 C C . THR A 1 265 ? -9.147 25.135 1.756 1.00 96.44 265 THR A C 1
ATOM 2007 O O . THR A 1 265 ? -8.198 24.658 1.148 1.00 96.44 265 THR A O 1
ATOM 2010 N N . TYR A 1 266 ? -9.354 26.458 1.823 1.00 96.06 266 TYR A N 1
ATOM 2011 C CA . TYR A 1 266 ? -8.626 27.463 1.044 1.00 96.06 266 TYR A CA 1
ATOM 2012 C C . TYR A 1 266 ? -7.102 27.293 1.088 1.00 96.06 266 TYR A C 1
ATOM 2014 O O . TYR A 1 266 ? -6.440 27.481 0.072 1.00 96.06 266 TYR A O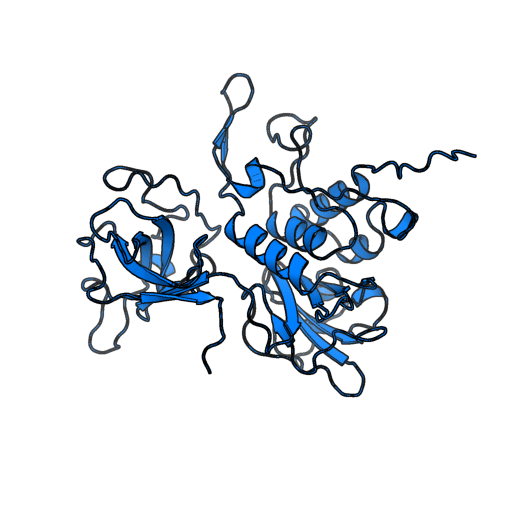 1
ATOM 2022 N N . LEU A 1 267 ? -6.533 26.940 2.248 1.00 94.69 267 LEU A N 1
ATOM 2023 C CA . LEU A 1 267 ? -5.089 26.728 2.371 1.00 94.69 267 LEU A CA 1
ATOM 2024 C C . LEU A 1 267 ? -4.614 25.514 1.563 1.00 94.69 267 LEU A C 1
ATOM 2026 O O . LEU A 1 267 ? -3.573 25.601 0.917 1.00 94.69 267 LEU A O 1
ATOM 2030 N N . GLY A 1 268 ? -5.363 24.409 1.584 1.00 91.62 268 GLY A N 1
ATOM 2031 C CA . GLY A 1 268 ? -5.077 23.232 0.765 1.00 91.62 268 GLY A CA 1
ATOM 2032 C C . GLY A 1 268 ? -5.256 23.534 -0.719 1.00 91.62 268 GLY A C 1
ATOM 2033 O O . GLY A 1 268 ? -4.335 23.317 -1.501 1.00 91.62 268 GLY A O 1
ATOM 2034 N N . ASP A 1 269 ? -6.383 24.150 -1.079 1.00 90.00 269 ASP A N 1
ATOM 2035 C CA . ASP A 1 269 ? -6.748 24.457 -2.469 1.00 90.00 269 ASP A CA 1
ATOM 2036 C C . ASP A 1 269 ? -5.779 25.448 -3.146 1.00 90.00 269 ASP A C 1
ATOM 2038 O O . ASP A 1 269 ? -5.651 25.458 -4.367 1.00 90.00 269 ASP A O 1
ATOM 2042 N N . ASN A 1 270 ? -5.069 26.270 -2.361 1.00 94.44 270 ASN A N 1
ATOM 2043 C CA . ASN A 1 270 ? -4.074 27.235 -2.848 1.00 94.44 270 ASN A CA 1
ATOM 2044 C C . ASN A 1 270 ? -2.620 26.818 -2.551 1.00 94.44 270 ASN A C 1
ATOM 2046 O O . ASN A 1 270 ? -1.726 27.660 -2.615 1.00 94.44 270 ASN A O 1
ATOM 2050 N N . ALA A 1 271 ? -2.370 25.546 -2.208 1.00 92.31 271 ALA A N 1
ATOM 2051 C CA . ALA A 1 271 ? -1.033 25.007 -1.925 1.00 92.31 271 ALA A CA 1
ATOM 2052 C C . ALA A 1 271 ? -0.243 25.788 -0.846 1.00 92.31 271 ALA A C 1
ATOM 2054 O O . ALA A 1 271 ? 0.976 25.940 -0.921 1.00 92.31 271 ALA A O 1
ATOM 2055 N N . LEU A 1 272 ? -0.943 26.286 0.177 1.00 95.94 272 LEU A N 1
ATOM 2056 C CA . LEU A 1 272 ? -0.372 27.038 1.304 1.00 95.94 272 LEU A CA 1
ATOM 2057 C C . LEU A 1 272 ? -0.092 26.162 2.536 1.00 95.94 272 LEU A C 1
ATOM 2059 O O . LEU A 1 272 ? 0.472 26.638 3.524 1.00 95.94 272 LEU A O 1
ATOM 2063 N N . ILE A 1 273 ? -0.493 24.889 2.505 1.00 96.56 273 ILE A N 1
ATOM 2064 C CA . ILE A 1 273 ? -0.169 23.909 3.546 1.00 96.56 273 ILE A CA 1
ATOM 2065 C C . ILE A 1 273 ? 1.208 23.295 3.226 1.00 96.56 273 ILE A C 1
ATOM 2067 O O . ILE A 1 273 ? 1.417 22.850 2.097 1.00 96.56 273 ILE A O 1
ATOM 2071 N N . PRO A 1 274 ? 2.153 23.241 4.187 1.00 96.12 274 PRO A N 1
ATOM 2072 C CA . PRO A 1 274 ? 3.447 22.592 3.977 1.00 96.12 274 PRO A CA 1
ATOM 2073 C C . PRO A 1 274 ? 3.299 21.123 3.565 1.00 96.12 274 PRO A C 1
ATOM 2075 O O . PRO A 1 274 ? 2.470 20.411 4.123 1.00 96.12 274 PRO A O 1
ATOM 2078 N N . LEU A 1 275 ? 4.147 20.647 2.652 1.00 91.62 275 LEU A N 1
ATOM 2079 C CA . LEU A 1 275 ? 4.149 19.246 2.203 1.00 91.62 275 LEU A CA 1
ATOM 2080 C C . LEU A 1 275 ? 4.735 18.262 3.233 1.00 91.62 275 LEU A C 1
ATOM 2082 O O . LEU A 1 275 ? 4.519 17.059 3.122 1.00 91.62 275 LEU A O 1
ATOM 2086 N N . THR A 1 276 ? 5.430 18.769 4.253 1.00 91.81 276 THR A N 1
ATOM 2087 C CA . THR A 1 276 ? 5.970 17.991 5.379 1.00 91.81 276 THR A CA 1
ATOM 2088 C C . THR A 1 276 ? 5.283 18.408 6.673 1.00 91.81 276 THR A C 1
ATOM 2090 O O . THR A 1 276 ? 5.009 19.597 6.872 1.00 91.81 276 THR A O 1
ATOM 2093 N N . GLN A 1 277 ? 5.039 17.450 7.571 1.00 96.06 277 GLN A N 1
ATOM 2094 C CA . GLN A 1 277 ? 4.404 17.710 8.861 1.00 96.06 277 GLN A CA 1
ATOM 2095 C C . GLN A 1 277 ? 5.138 18.824 9.652 1.00 96.06 277 GLN A C 1
ATOM 2097 O O . GLN A 1 277 ? 6.370 18.814 9.742 1.00 96.06 277 GLN A O 1
ATOM 2102 N N . PRO A 1 278 ? 4.419 19.805 10.237 1.00 96.25 278 PRO A N 1
ATOM 2103 C CA . PRO A 1 278 ? 5.037 21.006 10.807 1.00 96.25 278 PRO A CA 1
ATOM 2104 C C . PRO A 1 278 ? 5.271 20.954 12.334 1.00 96.25 278 PRO A C 1
ATOM 2106 O O . PRO A 1 278 ? 5.450 21.994 12.968 1.00 96.25 278 PRO A O 1
ATOM 2109 N N . PHE A 1 279 ? 5.234 19.773 12.951 1.00 97.12 279 PHE A N 1
ATOM 2110 C CA . PHE A 1 279 ? 5.299 19.552 14.402 1.00 97.12 279 PHE A CA 1
ATOM 2111 C C . PHE A 1 279 ? 6.681 19.100 14.914 1.00 97.12 279 PHE A C 1
ATOM 2113 O O . PHE A 1 279 ? 6.815 18.751 16.088 1.00 97.12 279 PHE A O 1
ATOM 2120 N N . SER A 1 280 ? 7.724 19.118 14.079 1.00 94.19 280 SER A N 1
ATOM 2121 C CA . SER A 1 280 ? 9.093 18.729 14.470 1.00 94.19 280 SER A CA 1
ATOM 2122 C C . SER A 1 280 ? 9.760 19.689 15.462 1.00 94.19 280 SER A C 1
ATOM 2124 O O . SER A 1 280 ? 10.607 19.274 16.252 1.00 94.19 280 SER A O 1
ATOM 2126 N N . GLY A 1 281 ? 9.359 20.962 15.463 1.00 90.44 281 GLY A N 1
ATOM 2127 C CA . GLY A 1 281 ? 9.852 21.978 16.392 1.00 90.44 281 GLY A CA 1
ATOM 2128 C C . GLY A 1 281 ? 9.139 21.988 17.748 1.00 90.44 281 GLY A C 1
ATOM 2129 O O . GLY A 1 281 ? 8.084 21.377 17.948 1.00 90.44 281 GLY A O 1
ATOM 2130 N N . ALA A 1 282 ? 9.698 22.751 18.690 1.00 87.75 282 ALA A N 1
ATOM 2131 C CA . ALA A 1 282 ? 9.002 23.087 19.929 1.00 87.75 282 ALA A CA 1
ATOM 2132 C C . ALA A 1 282 ? 7.659 23.791 19.617 1.00 87.75 282 ALA A C 1
ATOM 2134 O O . ALA A 1 282 ? 7.594 24.575 18.668 1.00 87.75 282 ALA A O 1
ATOM 2135 N N . PRO A 1 283 ? 6.589 23.554 20.400 1.00 91.62 283 PRO A N 1
ATOM 2136 C CA . PRO A 1 283 ? 6.556 22.814 21.666 1.00 91.62 283 PRO A CA 1
ATOM 2137 C C . PRO A 1 283 ? 6.345 21.295 21.532 1.00 91.62 283 PRO A C 1
ATOM 2139 O O . PRO A 1 283 ? 6.305 20.606 22.549 1.00 91.62 283 PRO A O 1
ATOM 2142 N N . TRP A 1 284 ? 6.156 20.763 20.322 1.00 93.50 284 TRP A N 1
ATOM 2143 C CA . TRP A 1 284 ? 5.741 19.368 20.127 1.00 93.50 284 TRP A CA 1
ATOM 2144 C C . TRP A 1 284 ? 6.912 18.397 20.025 1.00 93.50 284 TRP A C 1
ATOM 2146 O O . TRP A 1 284 ? 6.797 17.262 20.496 1.00 93.50 284 TRP A O 1
ATOM 2156 N N . SER A 1 285 ? 8.016 18.847 19.421 1.00 93.25 285 SER A N 1
ATOM 2157 C CA . SER A 1 285 ? 9.226 18.053 19.182 1.00 93.25 285 SER A CA 1
ATOM 2158 C C . SER A 1 285 ? 8.890 16.662 18.631 1.00 93.25 285 SER A C 1
ATOM 2160 O O . SER A 1 285 ? 9.377 15.638 19.119 1.00 93.25 285 SER A O 1
ATOM 2162 N N . TYR A 1 286 ? 7.954 16.614 17.678 1.00 93.75 286 TYR A N 1
ATOM 2163 C CA . TYR A 1 286 ? 7.445 15.374 17.116 1.00 93.75 286 TYR A CA 1
ATOM 2164 C C . TYR A 1 286 ? 8.391 14.865 16.028 1.00 93.75 286 TYR A C 1
ATOM 2166 O O . TYR A 1 286 ? 8.509 15.466 14.964 1.00 93.75 286 TYR A O 1
ATOM 2174 N N . GLY A 1 287 ? 9.058 13.743 16.303 1.00 85.88 287 GLY A N 1
ATOM 2175 C CA . GLY A 1 287 ? 10.047 13.135 15.408 1.00 85.88 287 GLY A CA 1
ATOM 2176 C C . GLY A 1 287 ? 9.472 12.312 14.253 1.00 85.88 287 GLY A C 1
ATOM 2177 O O . GLY A 1 287 ? 10.210 11.512 13.692 1.00 85.88 287 GLY A O 1
ATOM 2178 N N . GLY A 1 288 ? 8.178 12.442 13.941 1.00 81.50 288 GLY A N 1
ATOM 2179 C CA . GLY A 1 288 ? 7.595 11.801 12.762 1.00 81.50 288 GLY A CA 1
ATOM 2180 C C . GLY A 1 288 ? 8.084 12.445 11.467 1.00 81.50 288 GLY A C 1
ATOM 2181 O O . GLY A 1 288 ? 8.496 13.608 11.444 1.00 81.50 288 GLY A O 1
ATOM 2182 N N . SER A 1 289 ? 8.065 11.672 10.392 1.00 82.88 289 SER A N 1
ATOM 2183 C CA . SER A 1 289 ? 8.609 12.039 9.085 1.00 82.88 289 SER A CA 1
ATOM 2184 C C . SER A 1 289 ? 7.533 12.138 8.000 1.00 82.88 289 SER A C 1
ATOM 2186 O O . SER A 1 289 ? 7.859 12.156 6.817 1.00 82.88 289 SER A O 1
ATOM 2188 N N . GLU A 1 290 ? 6.258 12.231 8.387 1.00 86.38 290 GLU A N 1
ATOM 2189 C CA . GLU A 1 290 ? 5.123 12.311 7.470 1.00 86.38 290 GLU A CA 1
ATOM 2190 C C . GLU A 1 290 ? 5.268 13.471 6.474 1.00 86.38 290 GLU A C 1
ATOM 2192 O O . GLU A 1 290 ? 5.426 14.641 6.850 1.00 86.38 290 GLU A O 1
ATOM 2197 N N . SER A 1 291 ? 5.183 13.136 5.189 1.00 83.75 291 SER A N 1
ATOM 2198 C CA . SER A 1 291 ? 5.203 14.078 4.075 1.00 83.75 291 SER A CA 1
ATOM 2199 C C . SER A 1 291 ? 4.389 13.544 2.896 1.00 83.75 291 SER A C 1
ATOM 2201 O O . SER A 1 291 ? 4.128 12.346 2.797 1.00 83.75 291 SER A O 1
ATOM 2203 N N . VAL A 1 292 ? 3.968 14.442 2.007 1.00 71.56 292 VAL A N 1
ATOM 2204 C CA . VAL A 1 292 ? 3.219 14.119 0.785 1.00 71.56 292 VAL A CA 1
ATOM 2205 C C . VAL A 1 292 ? 3.786 14.874 -0.413 1.00 71.56 292 VAL A C 1
ATOM 2207 O O . VAL A 1 292 ? 4.325 15.966 -0.266 1.00 71.56 292 VAL A O 1
ATOM 2210 N N . ALA A 1 293 ? 3.640 14.321 -1.617 1.00 75.19 293 ALA A N 1
ATOM 2211 C CA . ALA A 1 293 ? 4.039 15.012 -2.847 1.00 75.19 293 ALA A CA 1
ATOM 2212 C C . ALA A 1 293 ? 3.103 16.188 -3.193 1.00 75.19 293 ALA A C 1
ATOM 2214 O O . ALA A 1 293 ? 3.530 17.174 -3.789 1.00 75.19 293 ALA A O 1
ATOM 2215 N N . ALA A 1 294 ? 1.833 16.088 -2.796 1.00 82.56 294 ALA A N 1
ATOM 2216 C CA . ALA A 1 294 ? 0.823 17.131 -2.915 1.00 82.56 294 ALA A CA 1
ATOM 2217 C C . ALA A 1 294 ? -0.218 16.960 -1.800 1.00 82.56 294 ALA A C 1
ATOM 2219 O O . ALA A 1 294 ? -0.473 15.842 -1.354 1.00 82.56 294 ALA A O 1
ATOM 2220 N N . ILE A 1 295 ? -0.825 18.061 -1.357 1.00 91.12 295 ILE A N 1
ATOM 2221 C CA . ILE A 1 295 ? -1.911 18.017 -0.373 1.00 91.12 295 ILE A CA 1
ATOM 2222 C C . ILE A 1 295 ? -3.174 17.473 -1.057 1.00 91.12 295 ILE A C 1
ATOM 2224 O O . ILE A 1 295 ? -3.564 18.023 -2.090 1.00 91.12 295 ILE A O 1
ATOM 2228 N N . PRO A 1 296 ? -3.829 16.429 -0.510 1.00 87.19 296 PRO A N 1
ATOM 2229 C CA . PRO A 1 296 ? -5.088 15.933 -1.055 1.00 87.19 296 PRO A CA 1
ATOM 2230 C C . PRO A 1 296 ? -6.174 17.019 -1.103 1.00 87.19 296 PRO A C 1
ATOM 2232 O O . PRO A 1 296 ? -6.177 17.967 -0.315 1.00 87.19 296 PRO A O 1
ATOM 2235 N N . GLY A 1 297 ? -7.137 16.874 -2.013 1.00 87.31 297 GLY A N 1
ATOM 2236 C CA . GLY A 1 297 ? -8.277 17.789 -2.084 1.00 87.31 297 GLY A CA 1
ATOM 2237 C C . GLY A 1 297 ? -9.123 17.753 -0.806 1.00 87.31 297 GLY A C 1
ATOM 2238 O O . GLY A 1 297 ? -9.301 16.703 -0.190 1.00 87.31 297 GLY A O 1
ATOM 2239 N N . GLY A 1 298 ? -9.675 18.901 -0.406 1.00 91.75 298 GLY A N 1
ATOM 2240 C CA . GLY A 1 298 ? -10.589 18.976 0.738 1.00 91.75 298 GLY A CA 1
ATOM 2241 C C . GLY A 1 298 ? -9.915 19.017 2.119 1.00 91.75 298 GLY A C 1
ATOM 2242 O O . GLY A 1 298 ? -10.600 18.856 3.135 1.00 91.75 298 GLY A O 1
ATOM 2243 N N . ILE A 1 299 ? -8.598 19.237 2.179 1.00 97.31 299 ILE A N 1
ATOM 2244 C CA . ILE A 1 299 ? -7.842 19.382 3.431 1.00 97.31 299 ILE A CA 1
ATOM 2245 C C . ILE A 1 299 ? -7.847 20.837 3.926 1.00 97.31 299 ILE A C 1
ATOM 2247 O O . ILE A 1 299 ? -7.599 21.780 3.178 1.00 97.31 299 ILE A O 1
ATOM 2251 N N . THR A 1 300 ? -8.108 21.016 5.223 1.00 97.00 300 THR A N 1
ATOM 2252 C CA . THR A 1 300 ? -8.061 22.304 5.929 1.00 97.00 300 THR A CA 1
ATOM 2253 C C . THR A 1 300 ? -6.656 22.635 6.443 1.00 97.00 300 THR A C 1
ATOM 2255 O O . THR A 1 300 ? -6.185 23.743 6.198 1.00 97.00 300 THR A O 1
ATOM 2258 N N . ASP A 1 301 ? -5.995 21.725 7.174 1.00 97.44 301 ASP A N 1
ATOM 2259 C CA . ASP A 1 301 ? -4.608 21.878 7.672 1.00 97.44 301 ASP A CA 1
ATOM 2260 C C . ASP A 1 301 ? -4.071 20.527 8.208 1.00 97.44 301 ASP A C 1
ATOM 2262 O O . ASP A 1 301 ? -4.799 19.533 8.302 1.00 97.44 301 ASP A O 1
ATOM 2266 N N . TRP A 1 302 ? -2.800 20.509 8.608 1.00 97.69 302 TRP A N 1
ATOM 2267 C CA . TRP A 1 302 ? -2.182 19.455 9.410 1.00 97.69 302 TRP A CA 1
ATOM 2268 C C . TRP A 1 302 ? -2.671 19.464 10.862 1.00 97.69 302 TRP A C 1
ATOM 2270 O O . TRP A 1 302 ? -2.825 20.515 11.492 1.00 97.69 302 TRP A O 1
ATOM 2280 N N . ILE A 1 303 ? -2.799 18.277 11.450 1.00 97.94 303 ILE A N 1
ATOM 2281 C CA . ILE A 1 303 ? -3.076 18.084 12.875 1.00 97.94 303 ILE A CA 1
ATOM 2282 C C . ILE A 1 303 ? -2.198 16.963 13.439 1.00 97.94 303 ILE A C 1
ATOM 2284 O O . ILE A 1 303 ? -1.999 15.939 12.795 1.00 97.94 303 ILE A O 1
ATOM 2288 N N . LEU A 1 304 ? -1.657 17.144 14.643 1.00 97.94 304 LEU A N 1
ATOM 2289 C CA . LEU A 1 304 ? -0.938 16.092 15.358 1.00 97.94 304 LEU A CA 1
ATOM 2290 C C . LEU A 1 304 ? -1.897 15.430 16.341 1.00 97.94 304 LEU A C 1
ATOM 2292 O O . LEU A 1 304 ? -2.460 16.093 17.217 1.00 97.94 304 LEU A O 1
ATOM 2296 N N . VAL A 1 305 ? -2.067 14.121 16.200 1.00 97.38 305 VAL A N 1
ATOM 2297 C CA . VAL A 1 305 ? -2.901 13.313 17.084 1.00 97.38 305 VAL A CA 1
ATOM 2298 C C . VAL A 1 305 ? -2.010 12.525 18.029 1.00 97.38 305 VAL A C 1
ATOM 2300 O O . VAL A 1 305 ? -1.084 11.838 17.602 1.00 97.38 305 VAL A O 1
ATOM 2303 N N . GLU A 1 306 ? -2.306 12.595 19.322 1.00 95.69 306 GLU A N 1
ATOM 2304 C CA . GLU A 1 306 ? -1.697 11.745 20.339 1.00 95.69 306 GLU A CA 1
ATOM 2305 C C . GLU A 1 306 ? -2.748 10.816 20.938 1.00 95.69 306 GLU A C 1
ATOM 2307 O O . GLU A 1 306 ? -3.849 11.250 21.278 1.00 95.69 306 GLU A O 1
ATOM 2312 N N . LEU A 1 307 ? -2.386 9.553 21.135 1.00 94.44 307 LEU A N 1
ATOM 2313 C CA . LEU A 1 307 ? -3.160 8.625 21.945 1.00 94.44 307 LEU A CA 1
ATOM 2314 C C . LEU A 1 307 ? -2.534 8.524 23.327 1.00 94.44 307 LEU A C 1
ATOM 2316 O O . LEU A 1 307 ? -1.317 8.384 23.470 1.00 94.44 307 LEU A O 1
ATOM 2320 N N . ARG A 1 308 ? -3.373 8.570 24.357 1.00 93.50 308 ARG A N 1
ATOM 2321 C CA . ARG A 1 308 ? -2.981 8.340 25.748 1.00 93.50 308 ARG A CA 1
ATOM 2322 C C . ARG A 1 308 ? -3.724 7.141 26.307 1.00 93.50 308 ARG A C 1
ATOM 2324 O O . ARG A 1 308 ? -4.909 6.964 26.024 1.00 93.50 308 ARG A O 1
ATOM 2331 N N . SER A 1 309 ? -3.009 6.339 27.094 1.00 84.38 309 SER A N 1
ATOM 2332 C CA . SER A 1 309 ? -3.550 5.145 27.748 1.00 84.38 309 SER A CA 1
ATOM 2333 C C . SER A 1 309 ? -4.791 5.478 28.574 1.00 84.38 309 SER A C 1
ATOM 2335 O O . SER A 1 309 ? -4.837 6.513 29.244 1.00 84.38 309 SER A O 1
ATOM 2337 N N . GLU A 1 310 ? -5.768 4.574 28.563 1.00 75.88 310 GLU A N 1
ATOM 2338 C CA . GLU A 1 310 ? -6.948 4.644 29.425 1.00 75.88 310 GLU A CA 1
ATOM 2339 C C . GLU A 1 310 ? -6.605 4.706 30.919 1.00 75.88 310 GLU A C 1
ATOM 2341 O O . GLU A 1 310 ? -7.307 5.372 31.676 1.00 75.88 310 GLU A O 1
ATOM 2346 N N . ASN A 1 311 ? -5.510 4.062 31.330 1.00 74.69 311 ASN A N 1
ATOM 2347 C CA . ASN A 1 311 ? -5.153 3.897 32.739 1.00 74.69 311 ASN A CA 1
ATOM 2348 C C . ASN A 1 311 ? -4.380 5.099 33.299 1.00 74.69 311 ASN A C 1
ATOM 2350 O O . ASN A 1 311 ? -4.383 5.342 34.504 1.00 74.69 311 ASN A O 1
ATOM 2354 N N . THR A 1 312 ? -3.711 5.862 32.433 1.00 73.69 312 THR A N 1
ATOM 2355 C CA . THR A 1 312 ? -2.836 6.978 32.821 1.00 73.69 312 THR A CA 1
ATOM 2356 C C . THR A 1 312 ? -2.924 8.145 31.827 1.00 73.69 312 THR A C 1
ATOM 2358 O O . THR A 1 312 ? -1.925 8.528 31.216 1.00 73.69 312 THR A O 1
ATOM 2361 N N . PRO A 1 313 ? -4.095 8.793 31.682 1.00 69.81 313 PRO A N 1
ATOM 2362 C CA . PRO A 1 313 ? -4.295 9.875 30.709 1.00 69.81 313 PRO A CA 1
ATOM 2363 C C . PRO A 1 313 ? -3.393 11.102 30.939 1.00 69.81 313 PRO A C 1
ATOM 2365 O O . PRO A 1 313 ? -3.142 11.873 30.015 1.00 69.81 313 PRO A O 1
ATOM 2368 N N . GLY A 1 314 ? -2.868 11.298 32.153 1.00 75.94 314 GLY A N 1
ATOM 2369 C CA . GLY A 1 314 ? -1.903 12.363 32.456 1.00 75.94 314 GLY A CA 1
ATOM 2370 C C . GLY A 1 314 ? -0.473 12.087 31.973 1.00 75.94 314 GLY A C 1
ATOM 2371 O O . GLY A 1 314 ? 0.316 13.026 31.879 1.00 75.94 314 GLY A O 1
ATOM 2372 N N . ALA A 1 315 ? -0.138 10.835 31.648 1.00 76.50 315 ALA A N 1
ATOM 2373 C CA . ALA A 1 315 ? 1.208 10.425 31.261 1.00 76.50 315 ALA A CA 1
ATOM 2374 C C . ALA A 1 315 ? 1.557 10.806 29.811 1.00 76.50 315 ALA A C 1
ATOM 2376 O O . ALA A 1 315 ? 0.734 11.336 29.056 1.00 76.50 315 ALA A O 1
ATOM 2377 N N . SER A 1 316 ? 2.805 10.534 29.428 1.00 83.00 316 SER A N 1
ATOM 2378 C CA . SER A 1 316 ? 3.264 10.656 28.045 1.00 83.00 316 SER A CA 1
ATOM 2379 C C . SER A 1 316 ? 2.379 9.843 27.090 1.00 83.00 316 SER A C 1
ATOM 2381 O O . SER A 1 316 ? 1.878 8.781 27.469 1.00 83.00 316 SER A O 1
ATOM 2383 N N . PRO A 1 317 ? 2.173 10.323 25.854 1.00 90.94 317 PRO A N 1
ATOM 2384 C CA . PRO A 1 317 ? 1.357 9.614 24.881 1.00 90.94 317 PRO A CA 1
ATOM 2385 C C . PRO A 1 317 ? 1.971 8.262 24.513 1.00 90.94 317 PRO A C 1
ATOM 2387 O O . PRO A 1 317 ? 3.188 8.144 24.376 1.00 90.94 317 PRO A O 1
ATOM 2390 N N . VAL A 1 318 ? 1.111 7.258 24.335 1.00 90.94 318 VAL A N 1
ATOM 2391 C CA . VAL A 1 318 ? 1.494 5.903 23.905 1.00 90.94 318 VAL A CA 1
ATOM 2392 C C . VAL A 1 318 ? 1.723 5.827 22.399 1.00 90.94 318 VAL A C 1
ATOM 2394 O O . VAL A 1 318 ? 2.488 4.990 21.939 1.00 90.94 318 VAL A O 1
ATOM 2397 N N . ALA A 1 319 ? 1.106 6.731 21.636 1.00 90.94 319 ALA A N 1
ATOM 2398 C CA . ALA A 1 319 ? 1.373 6.912 20.218 1.00 90.94 319 ALA A CA 1
ATOM 2399 C C . ALA A 1 319 ? 1.120 8.360 19.797 1.00 90.94 319 ALA A C 1
ATOM 2401 O O . ALA A 1 319 ? 0.336 9.080 20.421 1.00 90.94 319 ALA A O 1
ATOM 2402 N N . ARG A 1 320 ? 1.805 8.789 18.738 1.00 93.69 320 ARG A N 1
ATOM 2403 C CA . ARG A 1 320 ? 1.671 10.115 18.130 1.00 93.69 320 ARG A CA 1
ATOM 2404 C C . ARG A 1 320 ? 1.791 9.993 16.621 1.00 93.69 320 ARG A C 1
ATOM 2406 O O . ARG A 1 320 ? 2.684 9.281 16.161 1.00 93.69 320 ARG A O 1
ATOM 2413 N N . ARG A 1 321 ? 0.933 10.695 15.885 1.00 93.19 321 ARG A N 1
ATOM 2414 C CA . ARG A 1 321 ? 0.943 10.694 14.422 1.00 93.19 321 ARG A CA 1
ATOM 2415 C C . ARG A 1 321 ? 0.456 12.014 13.842 1.00 93.19 321 ARG A C 1
ATOM 2417 O O . ARG A 1 321 ? -0.563 12.538 14.304 1.00 93.19 321 ARG A O 1
ATOM 2424 N N . ALA A 1 322 ? 1.182 12.551 12.865 1.00 95.50 322 ALA A N 1
ATOM 2425 C CA . ALA A 1 322 ? 0.708 13.693 12.092 1.00 95.50 322 ALA A CA 1
ATOM 2426 C C . ALA A 1 322 ? -0.293 13.219 11.029 1.00 95.50 322 ALA A C 1
ATOM 2428 O O . ALA A 1 322 ? -0.121 12.172 10.411 1.00 95.50 322 ALA A O 1
ATOM 2429 N N . ALA A 1 323 ? -1.364 13.981 10.853 1.00 96.06 323 ALA A N 1
ATOM 2430 C CA . ALA A 1 323 ? -2.522 13.615 10.052 1.00 96.06 323 ALA A CA 1
ATOM 2431 C C . ALA A 1 323 ? -3.115 14.851 9.371 1.00 96.06 323 ALA A C 1
ATOM 2433 O O . ALA A 1 323 ? -2.783 15.989 9.725 1.00 96.06 323 ALA A O 1
ATOM 2434 N N . PHE A 1 324 ? -4.049 14.639 8.448 1.00 97.38 324 PHE A N 1
ATOM 2435 C CA . PHE A 1 324 ? -4.798 15.729 7.837 1.00 97.38 324 PHE A CA 1
ATOM 2436 C C . PHE A 1 324 ? -6.159 15.930 8.494 1.00 97.38 324 PHE A C 1
ATOM 2438 O O . PHE A 1 324 ? -6.860 14.977 8.832 1.00 97.38 324 PHE A O 1
ATOM 2445 N N . LEU A 1 325 ? -6.548 17.196 8.646 1.00 97.44 325 LEU A N 1
ATOM 2446 C CA . LEU A 1 325 ? -7.898 17.594 9.024 1.00 97.44 325 LEU A CA 1
ATOM 2447 C C . LEU A 1 325 ? -8.661 18.038 7.774 1.00 97.44 325 LEU A C 1
ATOM 2449 O O . LEU A 1 325 ? -8.268 19.007 7.127 1.00 97.44 325 LEU A O 1
ATOM 2453 N N . ARG A 1 326 ? -9.759 17.359 7.450 1.00 96.56 326 ARG A N 1
ATOM 2454 C CA . ARG A 1 326 ? -10.619 17.677 6.302 1.00 96.56 326 ARG A CA 1
ATOM 2455 C C . ARG A 1 326 ? -11.619 18.788 6.595 1.00 96.56 326 ARG A C 1
ATOM 2457 O O . ARG A 1 326 ? -11.998 19.005 7.745 1.00 96.56 326 ARG A O 1
ATOM 2464 N N . GLY A 1 327 ? -12.139 19.405 5.534 1.00 95.50 327 GLY A N 1
ATOM 2465 C CA . GLY A 1 327 ? -13.210 20.405 5.606 1.00 95.50 327 GLY A CA 1
ATOM 2466 C C . GLY A 1 327 ? -14.480 19.910 6.316 1.00 95.50 327 GLY A C 1
ATOM 2467 O O . GLY A 1 327 ? -15.138 20.666 7.021 1.00 95.50 327 GLY A O 1
ATOM 2468 N N . ASP A 1 328 ? -14.808 18.622 6.228 1.00 94.38 328 ASP A N 1
ATOM 2469 C CA . ASP A 1 328 ? -15.945 18.014 6.943 1.00 94.38 328 ASP A CA 1
ATOM 2470 C C . ASP A 1 328 ? -15.659 17.690 8.427 1.00 94.38 328 ASP A C 1
ATOM 2472 O O . ASP A 1 328 ? -16.534 17.173 9.133 1.00 94.38 328 ASP A O 1
ATOM 2476 N N . GLY A 1 329 ? -14.450 18.000 8.904 1.00 95.06 329 GLY A N 1
ATOM 2477 C CA . GLY A 1 329 ? -13.972 17.784 10.265 1.00 95.06 329 GLY A CA 1
ATOM 2478 C C . GLY A 1 329 ? -13.344 16.415 10.516 1.00 95.06 329 GLY A C 1
ATOM 2479 O O . GLY A 1 329 ? -12.857 16.184 11.623 1.00 95.06 329 GLY A O 1
ATOM 2480 N N . MET A 1 330 ? -13.353 15.496 9.549 1.00 94.38 330 MET A N 1
ATOM 2481 C CA . MET A 1 330 ? -12.722 14.188 9.721 1.00 94.38 330 MET A CA 1
ATOM 2482 C C . MET A 1 330 ? -11.200 14.324 9.793 1.00 94.38 330 MET A C 1
ATOM 2484 O O . MET A 1 330 ? -10.594 15.066 9.019 1.00 94.38 330 MET A O 1
ATOM 2488 N N . ILE A 1 331 ? -10.586 13.586 10.716 1.00 96.12 331 ILE A N 1
ATOM 2489 C CA . ILE A 1 331 ? -9.133 13.425 10.771 1.00 96.12 331 ILE A CA 1
ATOM 2490 C C . ILE A 1 331 ? -8.776 12.139 10.037 1.00 96.12 331 ILE A C 1
ATOM 2492 O O . ILE A 1 331 ? -9.269 11.064 10.388 1.00 96.12 331 ILE A O 1
ATOM 2496 N N . VAL A 1 332 ? -7.936 12.275 9.020 1.00 87.62 332 VAL A N 1
ATOM 2497 C CA . VAL A 1 332 ? -7.615 11.224 8.055 1.00 87.62 332 VAL A CA 1
ATOM 2498 C C . VAL A 1 332 ? -6.110 11.058 7.894 1.00 87.62 332 VAL A C 1
ATOM 2500 O O . VAL A 1 332 ? -5.326 11.940 8.253 1.00 87.62 332 VAL A O 1
ATOM 2503 N N . ASP A 1 333 ? -5.719 9.904 7.369 1.00 88.44 333 ASP A N 1
ATOM 2504 C CA . ASP A 1 333 ? -4.347 9.606 6.980 1.00 88.44 333 ASP A CA 1
ATOM 2505 C C . ASP A 1 333 ? -3.886 10.499 5.800 1.00 88.44 333 ASP A C 1
ATOM 2507 O O . ASP A 1 333 ? -4.637 11.325 5.273 1.00 88.44 333 ASP A O 1
ATOM 2511 N N . LEU A 1 334 ? -2.627 10.357 5.387 1.00 84.81 334 LEU A N 1
ATOM 2512 C CA . LEU A 1 334 ? -1.959 11.210 4.398 1.00 84.81 334 LEU A CA 1
ATOM 2513 C C . LEU A 1 334 ? -2.543 11.112 2.982 1.00 84.81 334 LEU A C 1
ATOM 2515 O O . LEU A 1 334 ? -2.259 11.955 2.136 1.00 84.81 334 LEU A O 1
ATOM 2519 N N . ASP A 1 335 ? -3.381 10.112 2.729 1.00 73.38 335 ASP A N 1
ATOM 2520 C CA . ASP A 1 335 ? -4.129 9.970 1.480 1.00 73.38 335 ASP A CA 1
ATOM 2521 C C . ASP A 1 335 ? -5.378 10.871 1.415 1.00 73.38 335 ASP A C 1
ATOM 2523 O O . ASP A 1 335 ? -6.023 10.971 0.374 1.00 73.38 335 ASP A O 1
ATOM 2527 N N . GLY A 1 336 ? -5.743 11.520 2.526 1.00 79.62 336 GLY A N 1
ATOM 2528 C CA . GLY A 1 336 ? -6.905 12.400 2.619 1.00 79.62 336 GLY A CA 1
ATOM 2529 C C . GLY A 1 336 ? -8.249 11.680 2.767 1.00 79.62 336 GLY A C 1
ATOM 2530 O O . GLY A 1 336 ? -9.298 12.334 2.737 1.00 79.62 336 GLY A O 1
ATOM 2531 N N . SER A 1 337 ? -8.272 10.357 2.944 1.00 77.94 337 SER A N 1
ATOM 2532 C CA . SER A 1 337 ? -9.525 9.592 2.952 1.00 77.94 337 SER A CA 1
ATOM 2533 C C . SER A 1 337 ? -9.626 8.550 4.062 1.00 77.94 337 SER A C 1
ATOM 2535 O O . SER A 1 337 ? -10.694 8.419 4.671 1.00 77.94 337 SER A O 1
ATOM 2537 N N . ARG A 1 338 ? -8.537 7.843 4.375 1.00 76.25 338 ARG A N 1
ATOM 2538 C CA . ARG A 1 338 ? -8.560 6.745 5.343 1.00 76.25 338 ARG A CA 1
ATOM 2539 C C . ARG A 1 338 ? -8.612 7.250 6.785 1.00 76.25 338 ARG A C 1
ATOM 2541 O O . ARG A 1 338 ? -8.036 8.293 7.090 1.00 76.25 338 ARG A O 1
ATOM 2548 N N . PRO A 1 339 ? -9.244 6.507 7.713 1.00 82.31 339 PRO A N 1
ATOM 2549 C CA . PRO A 1 339 ? -9.083 6.744 9.143 1.00 82.31 339 PRO A CA 1
ATOM 2550 C C . PRO A 1 339 ? -7.611 6.689 9.562 1.00 82.31 339 PRO A C 1
ATOM 2552 O O . PRO A 1 339 ? -6.828 5.915 9.015 1.00 82.31 339 PRO A O 1
ATOM 2555 N N . LEU A 1 340 ? -7.248 7.469 10.576 1.00 87.00 340 LEU A N 1
ATOM 2556 C CA . LEU A 1 340 ? -5.874 7.524 11.059 1.00 87.00 340 LEU A CA 1
ATOM 2557 C C . LEU A 1 340 ? -5.488 6.218 11.771 1.00 87.00 340 LEU A C 1
ATOM 2559 O O . LEU A 1 340 ? -6.054 5.893 12.817 1.00 87.00 340 LEU A O 1
ATOM 2563 N N . SER A 1 341 ? -4.514 5.485 11.231 1.00 82.94 341 SER A N 1
ATOM 2564 C CA . SER A 1 341 ? -3.988 4.265 11.857 1.00 82.94 341 SER A CA 1
ATOM 2565 C C . SER A 1 341 ? -2.919 4.560 12.910 1.00 82.94 341 SER A C 1
ATOM 2567 O O . SER A 1 341 ? -2.167 5.538 12.808 1.00 82.94 341 SER A O 1
ATOM 2569 N N . PHE A 1 342 ? -2.850 3.693 13.919 1.00 83.19 342 PHE A N 1
ATOM 2570 C CA . PHE A 1 342 ? -1.878 3.746 15.001 1.00 83.19 342 PHE A CA 1
ATOM 2571 C C . PHE A 1 342 ? -1.239 2.379 15.233 1.00 83.19 342 PHE A C 1
ATOM 2573 O O . PHE A 1 342 ? -1.903 1.348 15.214 1.00 83.19 342 PHE A O 1
ATOM 2580 N N . ASP A 1 343 ? 0.056 2.396 15.535 1.00 79.81 343 ASP A N 1
ATOM 2581 C CA . ASP A 1 343 ? 0.806 1.227 15.998 1.00 79.81 343 ASP A CA 1
ATOM 2582 C C . ASP A 1 343 ? 0.600 1.041 17.512 1.00 79.81 343 ASP A C 1
ATOM 2584 O O . ASP A 1 343 ? 1.476 1.317 18.331 1.00 79.81 343 ASP A O 1
ATOM 2588 N N . VAL A 1 344 ? -0.631 0.697 17.886 1.00 81.19 344 VAL A N 1
ATOM 2589 C CA . VAL A 1 344 ? -1.069 0.419 19.263 1.00 81.19 344 VAL A CA 1
ATOM 2590 C C . VAL A 1 344 ? -1.982 -0.794 19.250 1.00 81.19 344 VAL A C 1
ATOM 2592 O O . VAL A 1 344 ? -2.542 -1.116 18.215 1.00 81.19 344 VAL A O 1
ATOM 2595 N N . THR A 1 345 ? -2.187 -1.453 20.387 1.00 82.31 345 THR A N 1
ATOM 2596 C CA . THR A 1 345 ? -3.241 -2.469 20.505 1.00 82.31 345 THR A CA 1
ATOM 2597 C C . THR A 1 345 ? -4.622 -1.829 20.320 1.00 82.31 345 THR A C 1
ATOM 2599 O O . THR A 1 345 ? -4.844 -0.698 20.744 1.00 82.31 345 THR A O 1
ATOM 2602 N N . ALA A 1 346 ? -5.577 -2.543 19.719 1.00 82.56 346 ALA A N 1
ATOM 2603 C CA . ALA A 1 346 ? -6.965 -2.089 19.727 1.00 82.56 346 ALA A CA 1
ATOM 2604 C C . ALA A 1 346 ? -7.489 -1.970 21.169 1.00 82.56 346 ALA A C 1
ATOM 2606 O O . ALA A 1 346 ? -7.188 -2.802 22.027 1.00 82.56 346 ALA A O 1
ATOM 2607 N N . GLY A 1 347 ? -8.257 -0.923 21.451 1.00 85.88 347 GLY A N 1
ATOM 2608 C CA . GLY A 1 347 ? -8.696 -0.609 22.802 1.00 85.88 347 GLY A CA 1
ATOM 2609 C C . GLY A 1 347 ? -9.211 0.816 22.950 1.00 85.88 347 GLY A C 1
ATOM 2610 O O . GLY A 1 347 ? -9.471 1.525 21.978 1.00 85.88 347 GLY A O 1
ATOM 2611 N N . LYS A 1 348 ? -9.379 1.245 24.199 1.00 88.56 348 LYS A N 1
ATOM 2612 C CA . LYS A 1 348 ? -9.880 2.578 24.532 1.00 88.56 348 LYS A CA 1
ATOM 2613 C C . LYS A 1 348 ? -8.729 3.504 24.897 1.00 88.56 348 LYS A C 1
ATOM 2615 O O . LYS A 1 348 ? -7.868 3.170 25.706 1.00 88.56 348 LYS A O 1
ATOM 2620 N N . TYR A 1 349 ? -8.744 4.698 24.321 1.00 93.19 349 TYR A N 1
ATOM 2621 C CA . TYR A 1 349 ? -7.703 5.702 24.503 1.00 93.19 349 TYR A CA 1
ATOM 2622 C C . TYR A 1 349 ? -8.319 7.071 24.723 1.00 93.19 349 TYR A C 1
ATOM 2624 O O . TYR A 1 349 ? -9.458 7.322 24.352 1.00 93.19 349 TYR A O 1
ATOM 2632 N N . TYR A 1 350 ? -7.556 8.000 25.277 1.00 94.50 350 TYR A N 1
ATOM 2633 C CA . TYR A 1 350 ? -7.882 9.412 25.139 1.00 94.50 350 TYR A CA 1
ATOM 2634 C C . TYR A 1 350 ? -7.115 9.994 23.957 1.00 94.50 350 TYR A C 1
ATOM 2636 O O . TYR A 1 350 ? -5.902 9.804 23.858 1.00 94.50 350 TYR A O 1
ATOM 2644 N N . ALA A 1 351 ? -7.812 10.719 23.085 1.00 95.38 351 ALA A N 1
ATOM 2645 C CA . ALA A 1 351 ? -7.187 11.415 21.968 1.00 95.38 351 ALA A CA 1
ATOM 2646 C C . ALA A 1 351 ? -6.848 12.849 22.373 1.00 95.38 351 ALA A C 1
ATOM 2648 O O . ALA A 1 351 ? -7.707 13.578 22.872 1.00 95.38 351 ALA A O 1
ATOM 2649 N N . VAL A 1 352 ? -5.608 13.265 22.134 1.00 96.12 352 VAL A N 1
ATOM 2650 C CA . VAL A 1 352 ? -5.179 14.660 22.221 1.00 96.12 352 VAL A CA 1
ATOM 2651 C C . VAL A 1 352 ? -4.949 15.171 20.811 1.00 96.12 352 VAL A C 1
ATOM 2653 O O . VAL A 1 352 ? -4.184 14.588 20.051 1.00 96.12 352 VAL A O 1
ATOM 2656 N N . LEU A 1 353 ? -5.601 16.272 20.471 1.00 96.94 353 LEU A N 1
ATOM 2657 C CA . LEU A 1 353 ? -5.440 16.946 19.196 1.00 96.94 353 LEU A CA 1
ATOM 2658 C C . LEU A 1 353 ? -4.592 18.192 19.396 1.00 96.94 353 LEU A C 1
ATOM 2660 O O . LEU A 1 353 ? -4.903 19.042 20.238 1.00 96.94 353 LEU A O 1
ATOM 2664 N N . ARG A 1 354 ? -3.522 18.305 18.614 1.00 96.69 354 ARG A N 1
ATOM 2665 C CA . ARG A 1 354 ? -2.610 19.442 18.632 1.00 96.69 354 ARG A CA 1
ATOM 2666 C C . ARG A 1 354 ? -2.573 20.099 17.268 1.00 96.69 354 ARG A C 1
ATOM 2668 O O . ARG A 1 354 ? -2.333 19.457 16.252 1.00 96.69 354 ARG A O 1
ATOM 2675 N N . HIS A 1 355 ? -2.783 21.404 17.269 1.00 95.12 355 HIS A N 1
ATOM 2676 C CA . HIS A 1 355 ? -2.770 22.223 16.072 1.00 95.12 355 HIS A CA 1
ATOM 2677 C C . HIS A 1 355 ? -1.882 23.443 16.314 1.00 95.12 355 HIS A C 1
ATOM 2679 O O . HIS A 1 355 ? -1.768 23.911 17.445 1.00 95.12 355 HIS A O 1
ATOM 2685 N N . ARG A 1 356 ? -1.268 23.980 15.257 1.00 92.50 356 ARG A N 1
ATOM 2686 C CA . ARG A 1 356 ? -0.291 25.076 15.379 1.00 92.50 356 ARG A CA 1
ATOM 2687 C C . ARG A 1 356 ? -0.893 26.372 15.914 1.00 92.50 356 ARG A C 1
ATOM 2689 O O . ARG A 1 356 ? -0.298 27.040 16.747 1.00 92.50 356 ARG A O 1
ATOM 2696 N N . ASN A 1 357 ? -2.105 26.674 15.454 1.00 86.81 357 ASN A N 1
ATOM 2697 C CA . ASN A 1 357 ? -2.805 27.930 15.742 1.00 86.81 357 ASN A CA 1
ATOM 2698 C C . ASN A 1 357 ? -3.989 27.779 16.718 1.00 86.81 357 ASN A C 1
ATOM 2700 O O . ASN A 1 357 ? -4.781 28.704 16.857 1.00 86.81 357 ASN A O 1
ATOM 2704 N N . HIS A 1 358 ? -4.159 26.614 17.357 1.00 89.50 358 HIS A N 1
ATOM 2705 C CA . HIS A 1 358 ? -5.246 26.374 18.316 1.00 89.50 358 HIS A CA 1
ATOM 2706 C C . HIS A 1 358 ? -4.713 25.688 19.574 1.00 89.50 358 HIS A C 1
ATOM 2708 O O . HIS A 1 358 ? -3.769 24.899 19.512 1.00 89.50 358 HIS A O 1
ATOM 2714 N N . LEU A 1 359 ? -5.337 25.970 20.722 1.00 89.50 359 LEU A N 1
ATOM 2715 C CA . LEU A 1 359 ? -5.003 25.288 21.968 1.00 89.50 359 LEU A CA 1
ATOM 2716 C C . LEU A 1 359 ? -5.239 23.781 21.811 1.00 89.50 359 LEU A C 1
ATOM 2718 O O . LEU A 1 359 ? -6.237 23.363 21.224 1.00 89.50 359 LEU A O 1
ATOM 2722 N N . SER A 1 360 ? -4.318 22.971 22.335 1.00 92.88 360 SER A N 1
ATOM 2723 C CA . SER A 1 360 ? -4.478 21.517 22.308 1.00 92.88 360 SER A CA 1
ATOM 2724 C C . SER A 1 360 ? -5.710 21.102 23.110 1.00 92.88 360 SER A C 1
ATOM 2726 O O . SER A 1 360 ? -5.960 21.641 24.188 1.00 92.88 360 SER A O 1
ATOM 2728 N N . VAL A 1 361 ? -6.452 20.121 22.605 1.00 93.69 361 VAL A N 1
ATOM 2729 C CA . VAL A 1 361 ? -7.649 19.591 23.268 1.00 93.69 361 VAL A CA 1
ATOM 2730 C C . VAL A 1 361 ? -7.499 18.101 23.498 1.00 93.69 361 VAL A C 1
ATOM 2732 O O . VAL A 1 361 ? -6.946 17.394 22.663 1.00 93.69 361 VAL A O 1
ATOM 2735 N N . MET A 1 362 ? -7.999 17.627 24.632 1.00 93.62 362 MET A N 1
ATOM 2736 C CA . MET A 1 362 ? -8.096 16.206 24.944 1.00 93.62 362 MET A CA 1
ATOM 2737 C C . MET A 1 362 ? -9.562 15.793 24.910 1.00 93.62 362 MET A C 1
ATOM 2739 O O . MET A 1 362 ? -10.432 16.558 25.335 1.00 93.62 362 MET A O 1
ATOM 2743 N N . SER A 1 363 ? -9.845 14.597 24.404 1.00 93.38 363 SER A N 1
ATOM 2744 C CA . SER A 1 363 ? -11.196 14.052 24.411 1.00 93.38 363 SER A CA 1
ATOM 2745 C C . SER A 1 363 ? -11.713 13.938 25.850 1.00 93.38 363 SER A C 1
ATOM 2747 O O . SER A 1 363 ? -10.997 13.525 26.758 1.00 93.38 363 SER A O 1
ATOM 2749 N N . LYS A 1 364 ? -12.977 14.316 26.076 1.00 89.75 364 LYS A N 1
ATOM 2750 C CA . LYS A 1 364 ? -13.615 14.171 27.397 1.00 89.75 364 LYS A CA 1
ATOM 2751 C C . LYS A 1 364 ? -13.832 12.700 27.753 1.00 89.75 364 LYS A C 1
ATOM 2753 O O . LYS A 1 364 ? -13.644 12.298 28.896 1.00 89.75 364 LYS A O 1
ATOM 2758 N N . ASN A 1 365 ? -14.245 11.927 26.755 1.00 90.12 365 ASN A N 1
ATOM 2759 C CA . ASN A 1 365 ? -14.474 10.495 26.857 1.00 90.12 365 ASN A CA 1
ATOM 2760 C C . ASN A 1 365 ? -13.378 9.752 26.097 1.00 90.12 365 ASN A C 1
ATOM 2762 O O . ASN A 1 365 ? -12.711 10.321 25.225 1.00 90.12 365 ASN A O 1
ATOM 2766 N N . GLN A 1 366 ? -13.225 8.474 26.420 1.00 88.88 366 GLN A N 1
ATOM 2767 C CA . GLN A 1 366 ? -12.361 7.589 25.661 1.00 88.88 366 GLN A CA 1
ATOM 2768 C C . GLN A 1 366 ? -12.883 7.447 24.224 1.00 88.88 366 GLN A C 1
ATOM 2770 O O . GLN A 1 366 ? -14.090 7.342 23.999 1.00 88.88 366 GLN A O 1
ATOM 2775 N N . VAL A 1 367 ? -11.960 7.450 23.271 1.00 90.00 367 VAL A N 1
ATOM 2776 C CA . VAL A 1 367 ? -12.173 7.069 21.880 1.00 90.00 367 VAL A CA 1
ATOM 2777 C C . VAL A 1 367 ? -11.772 5.612 21.716 1.00 90.00 367 VAL A C 1
ATOM 2779 O O . VAL A 1 367 ? -10.763 5.171 22.275 1.00 90.00 367 VAL A O 1
ATOM 2782 N N . THR A 1 368 ? -12.563 4.860 20.964 1.00 86.88 368 THR A N 1
ATOM 2783 C CA . THR A 1 368 ? -12.192 3.495 20.612 1.00 86.88 368 THR A CA 1
ATOM 2784 C C . THR A 1 368 ? -11.237 3.536 19.429 1.00 86.88 368 THR A C 1
ATOM 2786 O O . THR A 1 368 ? -11.506 4.186 18.416 1.00 86.88 368 THR A O 1
ATOM 2789 N N . VAL A 1 369 ? -10.102 2.872 19.593 1.00 86.19 369 VAL A N 1
ATOM 2790 C CA . VAL A 1 369 ? -9.189 2.521 18.517 1.00 86.19 369 VAL A CA 1
ATOM 2791 C C . VAL A 1 369 ? -9.460 1.059 18.236 1.00 86.19 369 VAL A C 1
ATOM 2793 O O . VAL A 1 369 ? -9.035 0.189 18.989 1.00 86.19 369 VAL A O 1
ATOM 2796 N N . ASP A 1 370 ? -10.232 0.804 17.194 1.00 76.44 370 ASP A N 1
ATOM 2797 C CA . ASP A 1 370 ? -10.590 -0.550 16.803 1.00 76.44 370 ASP A CA 1
ATOM 2798 C C . ASP A 1 370 ? -9.730 -0.977 15.630 1.00 76.44 370 ASP A C 1
ATOM 2800 O O . ASP A 1 370 ? -9.311 -0.158 14.812 1.00 76.44 370 ASP A O 1
ATOM 2804 N N . VAL A 1 371 ? -9.501 -2.280 15.526 1.00 67.12 371 VAL A N 1
ATOM 2805 C CA . VAL A 1 371 ? -9.113 -2.886 14.253 1.00 67.12 371 VAL A CA 1
ATOM 2806 C C . VAL A 1 371 ? -10.105 -2.424 13.195 1.00 67.12 371 VAL A C 1
ATOM 2808 O O . VAL A 1 371 ? -11.293 -2.360 13.506 1.00 67.12 371 VAL A O 1
ATOM 2811 N N . ALA A 1 372 ? -9.626 -2.000 12.021 1.00 51.19 372 ALA A N 1
ATOM 2812 C CA . ALA A 1 372 ? -10.428 -1.357 10.982 1.00 51.19 372 ALA A CA 1
ATOM 2813 C C . ALA A 1 372 ? -11.584 -2.255 10.503 1.00 51.19 372 ALA A C 1
ATOM 2815 O O . ALA A 1 372 ? -11.549 -2.855 9.437 1.00 51.19 372 ALA A O 1
ATOM 2816 N N . ALA A 1 373 ? -12.639 -2.319 11.307 1.00 40.16 373 ALA A N 1
ATOM 2817 C CA . ALA A 1 373 ? -13.939 -2.820 10.960 1.00 40.16 373 ALA A CA 1
ATOM 2818 C C . ALA A 1 373 ? -14.591 -1.737 10.118 1.00 40.16 373 ALA A C 1
ATOM 2820 O O . ALA A 1 373 ? -14.656 -0.572 10.540 1.00 40.16 373 ALA A O 1
ATOM 2821 N N . GLY A 1 374 ? -15.005 -2.098 8.905 1.00 37.41 374 GLY A N 1
ATOM 2822 C CA . GLY A 1 374 ? -15.909 -1.272 8.118 1.00 37.41 374 GLY A CA 1
ATOM 2823 C C . GLY A 1 374 ? -17.076 -0.819 8.999 1.00 37.41 374 GLY A C 1
ATOM 2824 O O . GLY A 1 374 ? -17.615 -1.597 9.784 1.00 37.41 374 GLY A O 1
ATOM 2825 N N . LEU A 1 375 ? -17.411 0.467 8.930 1.00 25.89 375 LEU A N 1
ATOM 2826 C CA . LEU A 1 375 ? -18.719 0.914 9.391 1.00 25.89 375 LEU A CA 1
ATOM 2827 C C . LEU A 1 375 ? -19.755 0.335 8.420 1.00 25.89 375 LEU A C 1
ATOM 2829 O O . LEU A 1 375 ? -19.525 0.384 7.214 1.00 25.89 375 LEU A O 1
ATOM 2833 N N . TYR A 1 376 ? -20.805 -0.228 9.018 1.00 29.77 376 TYR A N 1
ATOM 2834 C CA . TYR A 1 376 ? -22.070 -0.718 8.463 1.00 29.77 376 TYR A CA 1
ATOM 2835 C C . TYR A 1 376 ? -22.512 -0.153 7.113 1.00 29.77 376 TYR A C 1
ATOM 2837 O O . TYR A 1 376 ? -22.432 1.086 6.938 1.00 29.77 376 TYR A O 1
#

Radius of gyration: 21.75 Å; chains: 1; bounding box: 56×63×58 Å

pLDDT: mean 86.74, std 12.16, range [25.89, 98.56]

Secondary structure (DSSP, 8-state):
----SS-PPEE-HHHHHHHHHHHH-TT--GGGGGG-SSHHHHGGGS-EEEES--TTT--SSSTT-----S-HHHHHHHHHHSSSEEE--HHHHH-EEEE-TTSS-EEEE---HHHHHHHHHHHHHH--S-EE-HHHHS--EEEETT-TTS---HHHHGGGEEEEEE--BTTB--EEEEEE--SSS-EEEEEE--TT--S-SEEEETTSSS-SEEE--TTSEEEEEE-TTEEEEEEETT-----EEE-EE---TTTEETTTTEE--HHHHTT-S-SB-S-SSTTT------B-SSPPTTEEEEEEEEEEESS-TTS--SEEEEEEEETTSEEE-TTSSSBEE-SS-SEEEEEEEEETTEEEEE-SSPEEEEE-PPP-

Sequence (376 aa):
NLSGSRPMTGFDFPLFYALKEMCDNSGYDIRGLHSAGLYPLYGSGVNVTTFVHNHDVFRPYTSAHNPIVNNLALAYAFILTHPGTATIFYPDYFGGTFYNADSSESFTMGGLKSEINTLLSIRENFVGGNFYALTALGNPDYKPGDDPFNGGTFSEYAPKLYVAQREGGGGLGGSIVVINTHPTDAVGAWVTVQGAGVGASFLRDQTGNRSGTTEVYGDNRVFVSAPPLGYAVWADADYNLSIPVARLKAFLRGPYNPISGAMSTYLGDNALIPLTQPFSGAPWSYGGSESVAAIPGGITDWILVELRSENTPGASPVARRAAFLRGDGMIVDLDGSRPLSFDVTAGKYYAVLRHRNHLSVMSKNQVTVDVAAGLY